Protein AF-A0A1T4YP88-F1 (afdb_monomer_lite)

pLDDT: mean 79.05, std 16.59, range [33.09, 97.06]

Structure (mmCIF, N/CA/C/O backbone):
data_AF-A0A1T4YP88-F1
#
_entry.id   AF-A0A1T4YP88-F1
#
loop_
_atom_site.group_PDB
_atom_site.id
_atom_site.type_symbol
_atom_site.label_atom_id
_atom_site.label_alt_id
_atom_site.label_comp_id
_atom_site.label_asym_id
_atom_site.label_entity_id
_atom_site.label_seq_id
_atom_site.pdbx_PDB_ins_code
_atom_site.Cartn_x
_atom_site.Cartn_y
_atom_site.Cartn_z
_atom_site.occupancy
_atom_site.B_iso_or_equiv
_atom_site.auth_seq_id
_atom_site.auth_comp_id
_atom_site.auth_asym_id
_atom_site.auth_atom_id
_atom_site.pdbx_PDB_model_num
ATOM 1 N N . MET A 1 1 ? -17.293 11.000 20.209 1.00 59.19 1 MET A N 1
ATOM 2 C CA . MET A 1 1 ? -16.362 11.212 19.078 1.00 59.19 1 MET A CA 1
ATOM 3 C C . MET A 1 1 ? -17.164 11.211 17.789 1.00 59.19 1 MET A C 1
ATOM 5 O O . MET A 1 1 ? -18.185 10.535 17.749 1.00 59.19 1 MET A O 1
ATOM 9 N N . THR A 1 2 ? -16.767 11.993 16.787 1.00 80.19 2 THR A N 1
ATOM 10 C CA . THR A 1 2 ? -17.499 12.125 15.514 1.00 80.19 2 THR A CA 1
ATOM 11 C C . THR A 1 2 ? -16.719 11.461 14.381 1.00 80.19 2 THR A C 1
ATOM 13 O O . THR A 1 2 ? -15.518 11.221 14.496 1.00 80.19 2 THR A O 1
ATOM 16 N N . LEU A 1 3 ? -17.378 11.169 13.258 1.00 78.62 3 LEU A N 1
ATOM 17 C CA . LEU A 1 3 ? -16.695 10.629 12.076 1.00 78.62 3 LEU A CA 1
ATOM 18 C C . LEU A 1 3 ? -15.593 11.583 11.576 1.00 78.62 3 LEU A C 1
ATOM 20 O O . LEU A 1 3 ? -14.507 11.145 11.210 1.00 78.62 3 LEU A O 1
ATOM 24 N N . ASN A 1 4 ? -15.834 12.894 11.663 1.00 77.50 4 ASN A N 1
ATOM 25 C CA . ASN A 1 4 ? -14.856 13.917 11.293 1.00 77.50 4 ASN A CA 1
ATOM 26 C C . ASN A 1 4 ? -13.609 13.885 12.188 1.00 77.50 4 ASN A C 1
ATOM 28 O O . ASN A 1 4 ? -12.503 14.078 11.687 1.00 77.50 4 ASN A O 1
ATOM 32 N N . SER A 1 5 ? -13.756 13.604 13.492 1.00 81.62 5 SER A N 1
ATOM 33 C CA . SER A 1 5 ? -12.594 13.468 14.380 1.00 81.62 5 SER A CA 1
ATOM 34 C C . SER A 1 5 ? -11.768 12.227 14.046 1.00 81.62 5 SER A C 1
ATOM 36 O O . SER A 1 5 ? -10.544 12.304 14.063 1.00 81.62 5 SER A O 1
ATOM 38 N N . LEU A 1 6 ? -12.421 11.118 13.670 1.00 84.81 6 LEU A N 1
ATOM 39 C CA . LEU A 1 6 ? -11.731 9.920 13.187 1.00 84.81 6 LEU A CA 1
ATOM 40 C C . LEU A 1 6 ? -10.955 10.213 11.895 1.00 84.81 6 LEU A C 1
ATOM 42 O O . LEU A 1 6 ? -9.773 9.902 11.815 1.00 84.81 6 LEU A O 1
ATOM 46 N N . ILE A 1 7 ? -11.588 10.844 10.902 1.00 85.38 7 ILE A N 1
ATOM 47 C CA . ILE A 1 7 ? -10.936 11.188 9.628 1.00 85.38 7 ILE A CA 1
ATOM 48 C C . ILE A 1 7 ? -9.716 12.087 9.868 1.00 85.38 7 ILE A C 1
ATOM 50 O O . ILE A 1 7 ? -8.649 11.836 9.310 1.00 85.38 7 ILE A O 1
ATOM 54 N N . ALA A 1 8 ? -9.846 13.100 10.729 1.00 83.69 8 ALA A N 1
ATOM 55 C CA . ALA A 1 8 ? -8.737 13.982 11.081 1.00 83.69 8 ALA A CA 1
ATOM 56 C C . ALA A 1 8 ? -7.601 13.236 11.801 1.00 83.69 8 ALA A C 1
ATOM 58 O O . ALA A 1 8 ? -6.430 13.483 11.512 1.00 83.69 8 ALA A O 1
ATOM 59 N N . ALA A 1 9 ? -7.935 12.310 12.704 1.00 85.81 9 ALA A N 1
ATOM 60 C CA . ALA A 1 9 ? -6.956 11.486 13.406 1.00 85.81 9 ALA A CA 1
ATOM 61 C C . ALA A 1 9 ? -6.210 10.549 12.442 1.00 85.81 9 ALA A C 1
ATOM 63 O O . ALA A 1 9 ? -4.987 10.450 12.509 1.00 85.81 9 ALA A O 1
ATOM 64 N N . VAL A 1 10 ? -6.915 9.919 11.495 1.00 89.75 10 VAL A N 1
ATOM 65 C CA . VAL A 1 10 ? -6.290 9.057 10.479 1.00 89.75 10 VAL A CA 1
ATOM 66 C C . VAL A 1 10 ? -5.394 9.883 9.556 1.00 89.75 10 VAL A C 1
ATOM 68 O O . VAL A 1 10 ? -4.258 9.497 9.301 1.00 89.75 10 VAL A O 1
ATOM 71 N N . ALA A 1 11 ? -5.846 11.061 9.124 1.00 87.75 11 ALA A N 1
ATOM 72 C CA . ALA A 1 11 ? -5.035 11.968 8.314 1.00 87.75 11 ALA A CA 1
ATOM 73 C C . ALA A 1 11 ? -3.784 12.477 9.059 1.00 87.75 11 ALA A C 1
ATOM 75 O O . ALA A 1 11 ? -2.769 12.788 8.435 1.00 87.75 11 ALA A O 1
ATOM 76 N N . ALA A 1 12 ? -3.819 12.564 10.394 1.00 88.06 12 ALA A N 1
ATOM 77 C CA . ALA A 1 12 ? -2.650 12.936 11.187 1.00 88.06 12 ALA A CA 1
ATOM 78 C C . ALA A 1 12 ? -1.547 11.865 11.141 1.00 88.06 12 ALA A C 1
ATOM 80 O O . ALA A 1 12 ? -0.371 12.222 11.188 1.00 88.06 12 ALA A O 1
ATOM 81 N N . LEU A 1 13 ? -1.900 10.586 10.969 1.00 89.69 13 LEU A N 1
ATOM 82 C CA . LEU A 1 13 ? -0.930 9.495 10.833 1.00 89.69 13 LEU A CA 1
ATOM 83 C C . LEU A 1 13 ? -0.056 9.632 9.579 1.00 89.69 13 LEU A C 1
ATOM 85 O O . LEU A 1 13 ? 1.110 9.255 9.605 1.00 89.69 13 LEU A O 1
ATOM 89 N N . GLN A 1 14 ? -0.574 10.246 8.510 1.00 88.00 14 GLN A N 1
ATOM 90 C CA . GLN A 1 14 ? 0.199 10.563 7.302 1.00 88.00 14 GLN A CA 1
ATOM 91 C C . GLN A 1 14 ? 1.367 11.525 7.587 1.00 88.00 14 GLN A C 1
ATOM 93 O O . GLN A 1 14 ? 2.307 11.625 6.804 1.00 88.00 14 GLN A O 1
ATOM 98 N N . ARG A 1 15 ? 1.306 12.289 8.686 1.00 87.31 15 ARG A N 1
ATOM 99 C CA . ARG A 1 15 ? 2.361 13.247 9.041 1.00 87.31 15 ARG A CA 1
ATOM 100 C C . ARG A 1 15 ? 3.575 12.585 9.682 1.00 87.31 15 ARG A C 1
ATOM 102 O O . ARG A 1 15 ? 4.581 13.272 9.829 1.00 87.31 15 ARG A O 1
ATOM 109 N N . LEU A 1 16 ? 3.474 11.313 10.072 1.00 89.25 16 LEU A N 1
ATOM 110 C CA . LEU A 1 16 ? 4.610 10.550 10.574 1.00 89.25 16 LEU A CA 1
ATOM 111 C C . LEU A 1 16 ? 5.663 10.413 9.470 1.00 89.25 16 LEU A C 1
ATOM 113 O O . LEU A 1 16 ? 5.338 10.225 8.294 1.00 89.25 16 LEU A O 1
ATOM 117 N N . ASP A 1 17 ? 6.929 10.525 9.858 1.00 88.62 17 ASP A N 1
ATOM 118 C CA . ASP A 1 17 ? 8.024 10.487 8.900 1.00 88.62 17 ASP A CA 1
ATOM 119 C C . ASP A 1 17 ? 8.078 9.141 8.177 1.00 88.62 17 ASP A C 1
ATOM 121 O O . ASP A 1 17 ? 7.973 8.067 8.769 1.00 88.62 17 ASP A O 1
ATOM 125 N N . GLY A 1 18 ? 8.208 9.220 6.854 1.00 86.44 18 GLY A N 1
ATOM 126 C CA . GLY A 1 18 ? 8.273 8.059 5.979 1.00 86.44 18 GLY A CA 1
ATOM 127 C C . GLY A 1 18 ? 6.934 7.373 5.687 1.00 86.44 18 GLY A C 1
ATOM 128 O O . GLY A 1 18 ? 6.957 6.360 4.989 1.00 86.44 18 GLY A O 1
ATOM 129 N N . VAL A 1 19 ? 5.787 7.892 6.143 1.00 93.38 19 VAL A N 1
ATOM 130 C CA . VAL A 1 19 ? 4.464 7.386 5.736 1.00 93.38 19 VAL A CA 1
ATOM 131 C C . VAL A 1 19 ? 4.084 7.951 4.365 1.00 93.38 19 VAL A C 1
ATOM 133 O O . VAL A 1 19 ? 3.792 9.136 4.212 1.00 93.38 19 VAL A O 1
ATOM 136 N N . ALA A 1 20 ? 4.074 7.090 3.348 1.00 89.94 20 ALA A N 1
ATOM 137 C CA . ALA A 1 20 ? 3.722 7.441 1.973 1.00 89.94 20 ALA A CA 1
ATOM 138 C C . ALA A 1 20 ? 2.210 7.382 1.712 1.00 89.94 20 ALA A C 1
ATOM 140 O O . ALA A 1 20 ? 1.696 8.108 0.861 1.00 89.94 20 ALA A O 1
ATOM 141 N N . GLY A 1 21 ? 1.470 6.555 2.451 1.00 92.00 21 GLY A N 1
ATOM 142 C CA . GLY A 1 21 ? 0.021 6.457 2.306 1.00 92.00 21 GLY A CA 1
ATOM 143 C C . GLY A 1 21 ? -0.659 5.813 3.502 1.00 92.00 21 GLY A C 1
ATOM 144 O O . GLY A 1 21 ? -0.074 4.958 4.166 1.00 92.00 21 GLY A O 1
ATOM 145 N N . VAL A 1 22 ? -1.905 6.215 3.742 1.00 95.31 22 VAL A N 1
ATOM 146 C CA . VAL A 1 22 ? -2.773 5.712 4.807 1.00 95.31 22 VAL A CA 1
ATOM 147 C C . VAL A 1 22 ? -4.174 5.461 4.256 1.00 95.31 22 VAL A C 1
ATOM 149 O O . VAL A 1 22 ? -4.730 6.263 3.503 1.00 95.31 22 VAL A O 1
ATOM 152 N N . MET A 1 23 ? -4.781 4.342 4.641 1.00 95.75 23 MET A N 1
ATOM 153 C CA . MET A 1 23 ? -6.167 4.030 4.296 1.00 95.75 23 MET A CA 1
ATOM 154 C C . MET A 1 23 ? -6.848 3.296 5.439 1.00 95.75 23 MET A C 1
ATOM 156 O O . MET A 1 23 ? -6.309 2.332 5.967 1.00 95.75 23 MET A O 1
ATOM 160 N N . LEU A 1 24 ? -8.048 3.743 5.794 1.00 95.06 24 LEU A N 1
ATOM 161 C CA . LEU A 1 24 ? -8.913 3.108 6.776 1.00 95.06 24 LEU A CA 1
ATOM 162 C C . LEU A 1 24 ? -10.186 2.643 6.078 1.00 95.06 24 LEU A C 1
ATOM 164 O O . LEU A 1 24 ? -10.890 3.452 5.466 1.00 95.06 24 LEU A O 1
ATOM 168 N N . PHE A 1 25 ? -10.511 1.366 6.217 1.00 93.69 25 PHE A N 1
ATOM 169 C CA . PHE A 1 25 ? -11.744 0.804 5.685 1.00 93.69 25 PHE A CA 1
ATOM 170 C C . PHE A 1 25 ? -12.341 -0.241 6.625 1.00 93.69 25 PHE A C 1
ATOM 172 O O . PHE A 1 25 ? -11.662 -0.792 7.491 1.00 93.69 25 PHE A O 1
ATOM 179 N N . LYS A 1 26 ? -13.629 -0.518 6.438 1.00 91.06 26 LYS A N 1
ATOM 180 C CA . LYS A 1 26 ? -14.342 -1.623 7.075 1.00 91.06 26 LYS A CA 1
ATOM 181 C C . LYS A 1 26 ? -15.126 -2.368 6.004 1.00 91.06 26 LYS A C 1
ATOM 183 O O . LYS A 1 26 ? -16.039 -1.808 5.402 1.00 91.06 26 LYS A O 1
ATOM 188 N N . GLY A 1 27 ? -14.745 -3.613 5.726 1.00 85.88 27 GLY A N 1
ATOM 189 C CA . GLY A 1 27 ? -15.260 -4.340 4.562 1.00 85.88 27 GLY A CA 1
ATOM 190 C C . GLY A 1 27 ? -15.000 -3.592 3.253 1.00 85.88 27 GLY A C 1
ATOM 191 O O . GL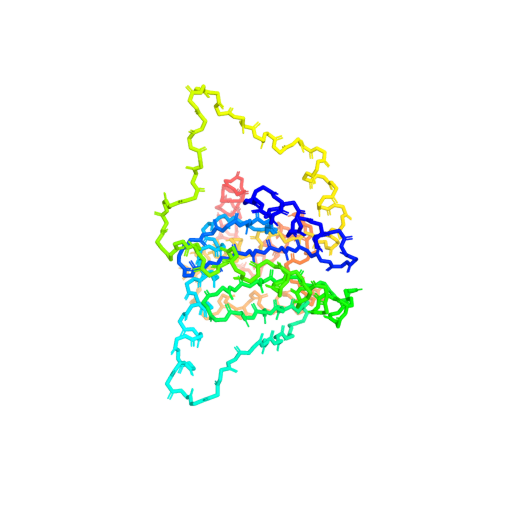Y A 1 27 ? -13.852 -3.334 2.912 1.00 85.88 27 GLY A O 1
ATOM 192 N N . ARG A 1 28 ? -16.065 -3.217 2.534 1.00 83.81 28 ARG A N 1
ATOM 193 C CA . ARG A 1 28 ? -15.982 -2.420 1.294 1.00 83.81 28 ARG A CA 1
ATOM 194 C C . ARG A 1 28 ? -16.197 -0.920 1.533 1.00 83.81 28 ARG A C 1
ATOM 196 O O . ARG A 1 28 ? -16.143 -0.138 0.586 1.00 83.81 28 ARG A O 1
ATOM 203 N N . ASN A 1 29 ? -16.452 -0.507 2.774 1.00 87.94 29 ASN A N 1
ATOM 204 C CA . ASN A 1 29 ? -16.646 0.890 3.134 1.00 87.94 29 ASN A CA 1
ATOM 205 C C . ASN A 1 29 ? -15.307 1.562 3.464 1.00 87.94 29 ASN A C 1
ATOM 207 O O . ASN A 1 29 ? -14.725 1.343 4.529 1.00 87.94 29 ASN A O 1
ATOM 211 N N . THR A 1 30 ? -14.828 2.404 2.553 1.00 89.88 30 THR A N 1
ATOM 212 C CA . THR A 1 30 ? -13.627 3.218 2.764 1.00 89.88 30 THR A CA 1
ATOM 213 C C . THR A 1 30 ? -13.978 4.461 3.577 1.00 89.88 30 THR A C 1
ATOM 215 O O . THR A 1 30 ? -14.721 5.323 3.117 1.00 89.88 30 THR A O 1
ATOM 218 N N . VAL A 1 31 ? -13.417 4.571 4.781 1.00 89.19 31 VAL A N 1
ATOM 219 C CA . VAL A 1 31 ? -13.652 5.690 5.711 1.00 89.19 31 VAL A CA 1
ATOM 220 C C . VAL A 1 31 ? -12.714 6.853 5.414 1.00 89.19 31 VAL A C 1
ATOM 222 O O . VAL A 1 31 ? -13.112 8.014 5.432 1.00 89.19 31 VAL A O 1
ATOM 225 N N . HIS A 1 32 ? -11.447 6.537 5.161 1.00 91.12 32 HIS A N 1
ATOM 226 C CA . HIS A 1 32 ? -10.431 7.511 4.803 1.00 91.12 32 HIS A CA 1
ATOM 227 C C . HIS A 1 32 ? -9.430 6.876 3.851 1.00 91.12 32 HIS A C 1
ATOM 229 O O . HIS A 1 32 ? -9.045 5.719 4.021 1.00 91.12 32 HIS A O 1
ATOM 235 N N . ARG A 1 33 ? -8.980 7.645 2.863 1.00 91.12 33 ARG A N 1
ATOM 236 C CA . ARG A 1 33 ? -7.988 7.201 1.893 1.00 91.12 33 ARG A CA 1
ATOM 237 C C . ARG A 1 33 ? -7.099 8.365 1.504 1.00 91.12 33 ARG A C 1
ATOM 239 O O . ARG A 1 33 ? -7.568 9.347 0.936 1.00 91.12 33 ARG A O 1
ATOM 246 N N . GLN A 1 34 ? -5.810 8.181 1.719 1.00 88.62 34 GLN A N 1
ATOM 247 C CA . GLN A 1 34 ? -4.758 9.031 1.204 1.00 88.62 34 GLN A CA 1
ATOM 248 C C . GLN A 1 34 ? -3.631 8.119 0.724 1.00 88.62 34 GLN A C 1
ATOM 250 O O . GLN A 1 34 ? -2.757 7.725 1.485 1.00 88.62 34 GLN A O 1
ATOM 255 N N . MET A 1 35 ? -3.699 7.725 -0.545 1.00 88.19 35 MET A N 1
ATOM 256 C CA . MET A 1 35 ? -2.764 6.782 -1.159 1.00 88.19 35 MET A CA 1
ATOM 257 C C . MET A 1 35 ? -2.011 7.456 -2.312 1.00 88.19 35 MET A C 1
ATOM 259 O O . MET A 1 35 ? -2.595 8.301 -2.991 1.00 88.19 35 MET A O 1
ATOM 263 N N . PRO A 1 36 ? -0.751 7.069 -2.588 1.00 85.19 36 PRO A N 1
ATOM 264 C CA . PRO A 1 36 ? 0.051 7.639 -3.674 1.00 85.19 36 PRO A CA 1
ATOM 265 C C . PRO A 1 36 ? -0.354 7.121 -5.068 1.00 85.19 36 PRO A C 1
ATOM 267 O O . PRO A 1 36 ? 0.324 7.388 -6.055 1.00 85.19 36 PRO A O 1
ATOM 270 N N . PHE A 1 37 ? -1.438 6.347 -5.167 1.00 83.81 37 PHE A N 1
ATOM 271 C CA . PHE A 1 37 ? -1.931 5.753 -6.406 1.00 83.81 37 PHE A CA 1
ATOM 272 C C . PHE A 1 37 ? -3.439 5.957 -6.591 1.00 83.81 37 PHE A C 1
ATOM 274 O O . PHE A 1 37 ? -4.168 6.343 -5.676 1.00 83.81 37 PHE A O 1
ATOM 281 N N . SER A 1 38 ? -3.901 5.667 -7.810 1.00 83.75 38 SER A N 1
ATOM 282 C CA . SER A 1 38 ? -5.295 5.797 -8.247 1.00 83.75 38 SER A CA 1
ATOM 283 C C . SER A 1 38 ? -6.290 5.048 -7.357 1.00 83.75 38 SER A C 1
ATOM 285 O O . SER A 1 38 ? -5.966 4.006 -6.790 1.00 83.75 38 SER A O 1
ATOM 287 N N . GLU A 1 39 ? -7.541 5.499 -7.363 1.00 81.06 39 GLU A N 1
ATOM 288 C CA . GLU A 1 39 ? -8.642 4.858 -6.637 1.00 81.06 39 GLU A CA 1
ATOM 289 C C . GLU A 1 39 ? -8.882 3.398 -7.006 1.00 81.06 39 GLU A C 1
ATOM 291 O O . GLU A 1 39 ? -9.025 2.583 -6.101 1.00 81.06 39 GLU A O 1
ATOM 296 N N . GLY A 1 40 ? -8.825 3.045 -8.295 1.00 82.62 40 GLY A N 1
ATOM 297 C CA . GLY A 1 40 ? -8.969 1.650 -8.727 1.00 82.62 40 GLY A CA 1
ATOM 298 C C . GLY A 1 40 ? -7.966 0.726 -8.033 1.00 82.62 40 GLY A C 1
ATOM 299 O O . GLY A 1 40 ? -8.359 -0.241 -7.396 1.00 82.62 40 GLY A O 1
ATOM 300 N N . ARG A 1 41 ? -6.681 1.108 -8.017 1.00 83.00 41 ARG A N 1
ATOM 301 C CA . ARG A 1 41 ? -5.636 0.349 -7.302 1.00 83.00 41 ARG A CA 1
ATOM 302 C C . ARG A 1 41 ? -5.859 0.274 -5.790 1.00 83.00 41 ARG A C 1
ATOM 304 O O . ARG A 1 41 ? -5.465 -0.707 -5.170 1.00 83.00 41 ARG A O 1
ATOM 311 N N . ALA A 1 42 ? -6.454 1.303 -5.186 1.00 86.56 42 ALA A N 1
ATOM 312 C CA . ALA A 1 42 ? -6.787 1.277 -3.763 1.00 86.56 42 ALA A CA 1
ATOM 313 C C . ALA A 1 42 ? -7.926 0.296 -3.465 1.00 86.56 42 ALA A C 1
ATOM 315 O O . ALA A 1 42 ? -7.854 -0.422 -2.473 1.00 86.56 42 ALA A O 1
ATOM 316 N N . LEU A 1 43 ? -8.933 0.223 -4.337 1.00 88.25 43 LEU A N 1
ATOM 317 C CA . LEU A 1 43 ? -10.006 -0.765 -4.238 1.00 88.25 43 LEU A CA 1
ATOM 318 C C . LEU A 1 43 ? -9.481 -2.187 -4.456 1.00 88.25 43 LEU A C 1
ATOM 320 O O . LEU A 1 43 ? -9.806 -3.067 -3.664 1.00 88.25 43 LEU A O 1
ATOM 324 N N . ASP A 1 44 ? -8.603 -2.392 -5.442 1.00 88.69 44 ASP A N 1
ATOM 325 C CA . ASP A 1 44 ? -7.949 -3.687 -5.672 1.00 88.69 44 ASP A CA 1
ATOM 326 C C . ASP A 1 44 ? -7.161 -4.143 -4.432 1.00 88.69 44 ASP A C 1
ATOM 328 O O . ASP A 1 44 ? -7.202 -5.317 -4.053 1.00 88.69 44 ASP A O 1
ATOM 332 N N . LEU A 1 45 ? -6.468 -3.212 -3.761 1.00 90.25 45 LEU A N 1
ATOM 333 C CA . LEU A 1 45 ? -5.768 -3.480 -2.505 1.00 90.25 45 LEU A CA 1
ATOM 334 C C . LEU A 1 45 ? -6.746 -3.861 -1.385 1.00 90.25 45 LEU A C 1
ATOM 336 O O . LEU A 1 45 ? -6.494 -4.833 -0.676 1.00 90.25 45 LEU A O 1
ATOM 340 N N . THR A 1 46 ? -7.852 -3.130 -1.232 1.00 91.44 46 THR A N 1
ATOM 341 C CA . THR A 1 46 ? -8.906 -3.442 -0.255 1.00 91.44 46 THR A CA 1
ATOM 342 C C . THR A 1 46 ? -9.484 -4.837 -0.484 1.00 91.44 46 THR A C 1
ATOM 344 O O . THR A 1 46 ? -9.565 -5.620 0.460 1.00 91.44 46 THR A O 1
ATOM 347 N N . ASP A 1 47 ? -9.820 -5.179 -1.730 1.00 90.06 47 ASP A N 1
ATOM 348 C CA . ASP A 1 47 ? -10.360 -6.492 -2.088 1.00 90.06 47 ASP A CA 1
ATOM 349 C C . ASP A 1 47 ? -9.326 -7.607 -1.834 1.00 90.06 47 ASP A C 1
ATOM 351 O O . ASP A 1 47 ? -9.658 -8.640 -1.249 1.00 90.06 47 ASP A O 1
ATOM 355 N N . THR A 1 48 ? -8.054 -7.381 -2.180 1.00 91.50 48 THR A N 1
ATOM 356 C CA . THR A 1 48 ? -6.961 -8.343 -1.939 1.00 91.50 48 THR A CA 1
ATOM 357 C C . THR A 1 48 ? -6.718 -8.570 -0.444 1.00 91.50 48 THR A C 1
ATOM 359 O O . THR A 1 48 ? -6.614 -9.713 0.009 1.00 91.50 48 THR A O 1
ATOM 362 N N . LEU A 1 49 ? -6.650 -7.496 0.350 1.00 91.62 49 LEU A N 1
ATOM 363 C CA . LEU A 1 49 ? -6.495 -7.587 1.803 1.00 91.62 49 LEU A CA 1
ATOM 364 C C . LEU A 1 49 ? -7.718 -8.240 2.453 1.00 91.62 49 LEU A C 1
ATOM 366 O O . LEU A 1 49 ? -7.555 -9.049 3.364 1.00 91.62 49 LEU A O 1
ATOM 370 N N . GLY A 1 50 ? -8.924 -7.934 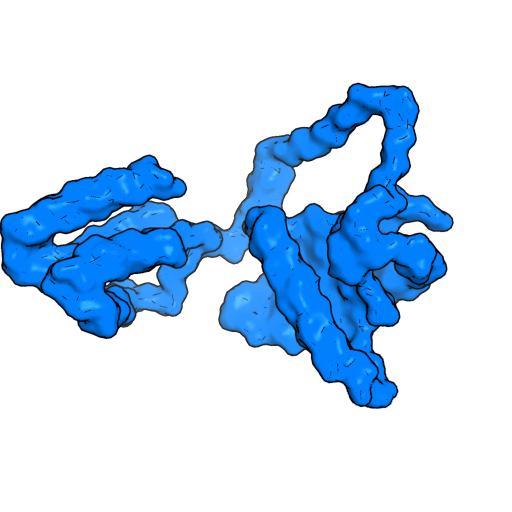1.970 1.00 88.19 50 GLY A N 1
ATOM 371 C CA . GLY A 1 50 ? -10.166 -8.558 2.420 1.00 88.19 50 GLY A CA 1
ATOM 372 C C . GLY A 1 50 ? -10.141 -10.072 2.233 1.00 88.19 50 GLY A C 1
ATOM 373 O O . GLY A 1 50 ? -10.310 -10.807 3.202 1.00 88.19 50 GLY A O 1
ATOM 374 N N . GLN A 1 51 ? -9.814 -10.543 1.025 1.00 87.81 51 GLN A N 1
ATOM 375 C CA . GLN A 1 51 ? -9.679 -11.976 0.734 1.00 87.81 51 GLN A CA 1
ATOM 376 C C . GLN A 1 51 ? -8.633 -12.656 1.622 1.00 87.81 51 GLN A C 1
ATOM 378 O O . GLN A 1 51 ? -8.869 -13.749 2.140 1.00 87.81 51 GLN A O 1
ATOM 383 N N . MET A 1 52 ? -7.483 -12.006 1.823 1.00 87.25 52 MET A N 1
ATOM 384 C CA . MET A 1 52 ? -6.440 -12.521 2.703 1.00 87.25 52 MET A CA 1
ATOM 385 C C . MET A 1 52 ? -6.960 -12.667 4.138 1.00 87.25 52 MET A C 1
ATOM 387 O O . MET A 1 52 ? -6.838 -13.742 4.720 1.00 87.25 52 MET A O 1
ATOM 391 N N . LEU A 1 53 ? -7.570 -11.623 4.705 1.00 86.00 53 LEU A N 1
ATOM 392 C CA . LEU A 1 53 ? -8.098 -11.644 6.072 1.00 86.00 53 LEU A CA 1
ATOM 393 C C . LEU A 1 53 ? -9.234 -12.662 6.242 1.00 86.00 53 LEU A C 1
ATOM 395 O O . LEU A 1 53 ? -9.269 -13.365 7.255 1.00 86.00 53 LEU A O 1
ATOM 399 N N . ASP A 1 54 ? -10.110 -12.800 5.247 1.00 82.38 54 ASP A N 1
ATOM 400 C CA . ASP A 1 54 ? -11.177 -13.803 5.230 1.00 82.38 54 ASP A CA 1
ATOM 401 C C . ASP A 1 54 ? -10.629 -15.232 5.251 1.00 82.38 54 ASP A C 1
ATOM 403 O O . ASP A 1 54 ? -11.150 -16.083 5.978 1.00 82.38 54 ASP A O 1
ATOM 407 N N . GLY A 1 55 ? -9.521 -15.488 4.548 1.00 77.94 55 GLY A N 1
ATOM 408 C CA . GLY A 1 55 ? -8.814 -16.768 4.612 1.00 77.94 55 GLY A CA 1
ATOM 409 C C . GLY A 1 55 ? -8.385 -17.143 6.037 1.00 77.94 55 GLY A C 1
ATOM 410 O O . GLY A 1 55 ? -8.451 -18.309 6.426 1.00 77.94 55 GLY A O 1
ATOM 411 N N . TYR A 1 56 ? -8.028 -16.153 6.859 1.00 74.50 56 TYR A N 1
ATOM 412 C CA . TYR A 1 56 ? -7.631 -16.367 8.253 1.00 74.50 56 TYR A CA 1
ATOM 413 C C . TYR A 1 56 ? -8.795 -16.391 9.247 1.00 74.50 56 TYR A C 1
ATOM 415 O O . TYR A 1 56 ? -8.610 -16.880 10.362 1.00 74.50 56 TYR A O 1
ATOM 423 N N . ARG A 1 57 ? -10.007 -15.957 8.868 1.00 65.06 57 ARG A N 1
ATOM 424 C CA . ARG A 1 57 ? -11.202 -16.068 9.732 1.00 65.06 57 ARG A CA 1
ATOM 425 C C . ARG A 1 57 ? -11.561 -17.520 10.066 1.00 65.06 57 ARG A C 1
ATOM 427 O O . ARG A 1 57 ? -12.201 -17.768 11.084 1.00 65.06 57 ARG A O 1
ATOM 434 N N . GLN A 1 58 ? -11.106 -18.483 9.262 1.00 60.38 58 GLN A N 1
ATOM 435 C CA . GLN A 1 58 ? -11.276 -19.918 9.527 1.00 60.38 58 GLN A CA 1
ATOM 436 C C . GLN A 1 58 ? -10.403 -20.430 10.689 1.00 60.38 58 GLN A C 1
ATOM 438 O O . GLN A 1 58 ? -10.632 -21.520 11.214 1.00 60.38 58 GLN A O 1
ATOM 443 N N . VAL A 1 59 ? -9.406 -19.653 11.122 1.00 61.50 59 VAL A N 1
ATOM 444 C CA . VAL A 1 59 ? -8.474 -20.018 12.192 1.00 61.50 59 VAL A CA 1
ATOM 445 C C . VAL A 1 59 ? -8.914 -19.352 13.498 1.00 61.50 59 VAL A C 1
ATOM 447 O O . VAL A 1 59 ? -9.241 -18.172 13.534 1.00 61.50 59 VAL A O 1
ATOM 450 N N . ARG A 1 60 ? -8.853 -20.072 14.631 1.00 62.66 60 ARG A N 1
ATOM 451 C CA . ARG A 1 60 ? -9.194 -19.523 15.969 1.00 62.66 60 ARG A CA 1
ATOM 452 C C . ARG A 1 60 ? -8.353 -18.304 16.397 1.00 62.66 60 ARG A C 1
ATOM 454 O O . ARG A 1 60 ? -8.642 -17.699 17.426 1.00 62.66 60 ARG A O 1
ATOM 461 N N . ARG A 1 61 ? -7.289 -17.968 15.664 1.00 71.00 61 ARG A N 1
ATOM 462 C CA . ARG A 1 61 ? -6.377 -16.860 15.967 1.00 71.00 61 ARG A CA 1
ATOM 463 C C . ARG A 1 61 ? -6.725 -15.668 15.084 1.00 71.00 61 ARG A C 1
ATOM 465 O O . ARG A 1 61 ? -6.523 -15.721 13.877 1.00 71.00 61 ARG A O 1
ATOM 472 N N . LYS A 1 62 ? -7.209 -14.589 15.700 1.00 75.25 62 LYS A N 1
ATOM 473 C CA . LYS A 1 62 ? -7.449 -13.320 15.0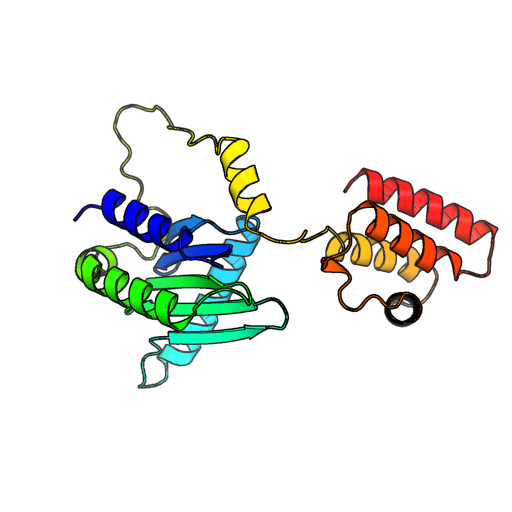07 1.00 75.25 62 LYS A CA 1
ATOM 474 C C . LYS A 1 62 ? -6.115 -12.666 14.636 1.00 75.25 62 LYS A C 1
ATOM 476 O O . LYS A 1 62 ? -5.259 -12.489 15.504 1.00 75.25 62 LYS A O 1
ATOM 481 N N . ILE A 1 63 ? -5.967 -12.271 13.375 1.00 85.38 63 ILE A N 1
ATOM 482 C CA . ILE A 1 63 ? -4.881 -11.387 12.944 1.00 85.38 63 ILE A CA 1
ATOM 483 C C . ILE A 1 63 ? -5.138 -9.995 13.520 1.00 85.38 63 ILE A C 1
ATOM 485 O O . ILE A 1 63 ? -6.252 -9.487 13.433 1.00 85.38 63 ILE A O 1
ATOM 489 N N . ARG A 1 64 ? -4.105 -9.391 14.111 1.00 88.31 64 ARG A N 1
ATOM 490 C CA . ARG A 1 64 ? -4.129 -7.994 14.584 1.00 88.31 64 ARG A CA 1
ATOM 491 C C . ARG A 1 64 ? -3.189 -7.088 13.808 1.00 88.31 64 ARG A C 1
ATOM 493 O O . ARG A 1 64 ? -3.432 -5.892 13.718 1.00 88.31 64 ARG A O 1
ATOM 500 N N . GLN A 1 65 ? -2.123 -7.663 13.270 1.00 93.31 65 GLN A N 1
ATOM 501 C CA . GLN A 1 65 ? -1.098 -6.940 12.546 1.00 93.31 65 GLN A CA 1
ATOM 502 C C . GLN A 1 65 ? -0.508 -7.847 11.475 1.00 93.31 65 GLN A C 1
ATOM 504 O O . GLN A 1 65 ? -0.290 -9.037 11.714 1.00 93.31 65 GLN A O 1
ATOM 509 N N . ILE A 1 66 ? -0.251 -7.270 10.310 1.00 94.00 66 ILE A N 1
ATOM 510 C CA . ILE A 1 66 ? 0.502 -7.879 9.221 1.00 94.00 66 ILE A CA 1
ATOM 511 C C . ILE A 1 66 ? 1.588 -6.888 8.825 1.00 94.00 66 ILE A C 1
ATOM 513 O O . ILE A 1 66 ? 1.325 -5.697 8.667 1.00 94.00 66 ILE A O 1
ATOM 517 N N . TYR A 1 67 ? 2.799 -7.400 8.673 1.00 95.38 67 TYR A N 1
ATOM 518 C CA . TYR A 1 67 ? 3.965 -6.643 8.255 1.00 95.38 67 TYR A CA 1
ATOM 519 C C . TYR A 1 67 ? 4.547 -7.341 7.032 1.00 95.38 67 TYR A C 1
ATOM 521 O O . TYR A 1 67 ? 4.989 -8.487 7.131 1.00 95.38 67 TYR A O 1
ATOM 529 N N . LEU A 1 68 ? 4.482 -6.681 5.879 1.00 94.19 68 LEU A N 1
ATOM 530 C CA . LEU A 1 68 ? 5.034 -7.189 4.627 1.00 94.19 68 LEU A CA 1
ATOM 531 C C . LEU A 1 68 ? 6.109 -6.226 4.149 1.00 94.19 68 LEU A C 1
ATOM 533 O O . LEU A 1 68 ? 5.818 -5.084 3.797 1.00 94.19 68 LEU A O 1
ATOM 537 N N . GLU A 1 69 ? 7.346 -6.697 4.159 1.00 93.31 69 GLU A N 1
ATOM 538 C CA . GLU A 1 69 ? 8.504 -5.948 3.694 1.00 93.31 69 GLU A CA 1
ATOM 539 C C . GLU A 1 69 ? 8.769 -6.245 2.220 1.00 93.31 69 GLU A C 1
ATOM 541 O O . GLU A 1 69 ? 8.751 -7.397 1.783 1.00 93.31 69 GLU A O 1
ATOM 546 N N . PHE A 1 70 ? 9.001 -5.184 1.460 1.00 88.19 70 PHE A N 1
ATOM 547 C CA . PHE A 1 70 ? 9.344 -5.202 0.049 1.00 88.19 70 PHE A CA 1
ATOM 548 C C . PHE A 1 70 ? 10.596 -4.351 -0.163 1.00 88.19 70 PHE A C 1
ATOM 550 O O . PHE A 1 70 ? 10.891 -3.450 0.622 1.00 88.19 70 PHE A O 1
ATOM 557 N N . ASP A 1 71 ? 11.278 -4.543 -1.290 1.00 82.94 71 ASP A N 1
ATOM 558 C CA . ASP A 1 71 ? 12.500 -3.794 -1.624 1.00 82.94 71 ASP A CA 1
ATOM 559 C C . ASP A 1 71 ? 12.305 -2.261 -1.625 1.00 82.94 71 ASP A C 1
ATOM 561 O O . ASP A 1 71 ? 13.248 -1.492 -1.435 1.00 82.94 71 ASP A O 1
ATOM 565 N N . ALA A 1 72 ? 11.072 -1.796 -1.853 1.00 76.62 72 ALA A N 1
ATOM 566 C CA . ALA A 1 72 ? 10.719 -0.379 -1.922 1.00 76.62 72 ALA A CA 1
ATOM 567 C C . ALA A 1 72 ? 10.078 0.183 -0.639 1.00 76.62 72 ALA A C 1
ATOM 569 O O . ALA A 1 72 ? 9.790 1.381 -0.588 1.00 76.62 72 ALA A O 1
ATOM 570 N N . GLY A 1 73 ? 9.843 -0.639 0.385 1.00 89.44 73 GLY A N 1
ATOM 571 C CA . GLY A 1 73 ? 9.178 -0.213 1.613 1.00 89.44 73 GLY A CA 1
ATOM 572 C C . GLY A 1 73 ? 8.338 -1.309 2.255 1.00 89.44 73 GLY A C 1
ATOM 573 O O . GLY A 1 73 ? 8.417 -2.479 1.899 1.00 89.44 73 GLY A O 1
ATOM 574 N N . VAL A 1 74 ? 7.503 -0.920 3.208 1.00 94.75 74 VAL A N 1
ATOM 575 C CA . VAL A 1 74 ? 6.731 -1.840 4.042 1.00 94.75 74 VAL A CA 1
ATOM 576 C C . VAL A 1 74 ? 5.242 -1.552 3.895 1.00 94.75 74 VAL A C 1
ATOM 578 O O . VAL A 1 74 ? 4.797 -0.407 3.979 1.00 94.75 74 VAL A O 1
ATOM 581 N N . LEU A 1 75 ? 4.455 -2.610 3.720 1.00 95.88 75 LEU A N 1
ATOM 582 C CA . LEU A 1 75 ? 3.009 -2.589 3.889 1.00 95.88 75 LEU A CA 1
ATOM 583 C C . LEU A 1 75 ? 2.692 -3.051 5.314 1.00 95.88 75 LEU A C 1
ATOM 585 O O . LEU A 1 75 ? 2.815 -4.234 5.642 1.00 95.88 75 LEU A O 1
ATOM 589 N N . LEU A 1 76 ? 2.284 -2.104 6.154 1.00 96.88 76 LEU A N 1
ATOM 590 C CA . LEU A 1 76 ? 1.846 -2.373 7.519 1.00 96.88 76 LEU A CA 1
ATOM 591 C C . LEU A 1 76 ? 0.318 -2.328 7.561 1.00 96.88 76 LEU A C 1
ATOM 593 O O . LEU A 1 76 ? -0.298 -1.333 7.182 1.00 96.88 76 LEU A O 1
ATOM 597 N N . VAL A 1 77 ? -0.300 -3.407 8.031 1.00 96.88 77 VAL A N 1
ATOM 598 C CA . VAL A 1 77 ? -1.755 -3.525 8.152 1.00 96.88 77 VAL A CA 1
ATOM 599 C C . VAL A 1 77 ? -2.108 -3.805 9.600 1.00 96.88 77 VAL A C 1
ATOM 601 O O . VAL A 1 77 ? -1.649 -4.789 10.173 1.00 96.88 77 VAL A O 1
ATOM 604 N N . MET A 1 78 ? -2.957 -2.962 10.171 1.00 96.06 78 MET A N 1
ATOM 605 C CA . MET A 1 78 ? -3.491 -3.086 11.520 1.00 96.06 78 MET A CA 1
ATOM 606 C C . MET A 1 78 ? -4.966 -3.458 11.433 1.00 96.06 78 MET A C 1
ATOM 608 O O . MET A 1 78 ? -5.731 -2.831 10.699 1.00 96.06 78 MET A O 1
ATOM 612 N N . VAL A 1 79 ? -5.368 -4.484 12.175 1.00 93.06 79 VAL A N 1
ATOM 613 C CA . VAL A 1 79 ? -6.718 -5.049 12.115 1.00 93.06 79 VAL A CA 1
ATOM 614 C C . VAL A 1 79 ? -7.365 -4.967 13.489 1.00 93.06 79 VAL A C 1
ATOM 616 O O . VAL A 1 79 ? -6.859 -5.526 14.466 1.00 93.06 79 VAL A O 1
ATOM 619 N N . LEU A 1 80 ? -8.518 -4.304 13.543 1.00 91.19 80 LEU A N 1
ATOM 620 C CA . LEU A 1 80 ? -9.403 -4.285 14.700 1.00 91.19 80 LEU A CA 1
ATOM 621 C C . LEU A 1 80 ? -10.782 -4.798 14.276 1.00 91.19 80 LEU A C 1
ATOM 623 O O . LEU A 1 80 ? -11.571 -4.085 13.655 1.00 91.19 80 LEU A O 1
ATOM 627 N N . ASP A 1 81 ? -11.044 -6.061 14.611 1.00 86.62 81 ASP A N 1
ATOM 628 C CA . ASP A 1 81 ? -12.213 -6.828 14.174 1.00 86.62 81 ASP A CA 1
ATOM 629 C C . ASP A 1 81 ? -12.387 -6.832 12.645 1.00 86.62 81 ASP A C 1
ATOM 631 O O . ASP A 1 81 ? -11.699 -7.588 11.965 1.00 86.62 81 ASP A O 1
ATOM 635 N N . GLU A 1 82 ? -13.294 -6.020 12.100 1.00 87.00 82 GLU A N 1
ATOM 636 C CA . GLU A 1 82 ? -13.531 -5.896 10.648 1.00 87.00 82 GLU A CA 1
ATOM 637 C C . GLU A 1 82 ? -12.964 -4.609 10.047 1.00 87.00 82 GLU A C 1
ATOM 639 O O . GLU A 1 82 ? -13.085 -4.364 8.846 1.00 87.00 82 GLU A O 1
ATOM 644 N N . THR A 1 83 ? -12.382 -3.767 10.897 1.00 92.69 83 THR A N 1
ATOM 645 C CA . THR A 1 83 ? -11.754 -2.519 10.492 1.00 92.69 83 THR A CA 1
ATOM 646 C C . THR A 1 83 ? -10.289 -2.776 10.201 1.00 92.69 83 THR A C 1
ATOM 648 O O . THR A 1 83 ? -9.581 -3.395 10.998 1.00 92.69 83 THR A O 1
ATOM 651 N N . VAL A 1 84 ? -9.833 -2.261 9.070 1.00 95.00 84 VAL A N 1
ATOM 652 C CA . VAL A 1 84 ? -8.471 -2.420 8.588 1.00 95.00 84 VAL A CA 1
ATOM 653 C C . VAL A 1 84 ? -7.881 -1.039 8.346 1.00 95.00 84 VAL A C 1
ATOM 655 O O . VAL A 1 84 ? -8.433 -0.231 7.597 1.00 95.00 84 VAL A O 1
ATOM 658 N N . LEU A 1 85 ? -6.754 -0.774 8.997 1.00 96.75 85 LEU A N 1
ATOM 659 C CA . LEU A 1 85 ? -5.940 0.415 8.799 1.00 96.75 85 LEU A CA 1
ATOM 660 C C . LEU A 1 85 ? -4.640 0.002 8.113 1.00 96.75 85 LEU A C 1
ATOM 662 O O . LEU A 1 85 ? -3.898 -0.838 8.614 1.00 96.75 85 LEU A O 1
ATOM 666 N N . VAL A 1 86 ? -4.381 0.590 6.956 1.00 97.00 86 VAL A N 1
ATOM 667 C CA . VAL A 1 86 ? -3.264 0.260 6.077 1.00 97.00 86 VAL A CA 1
ATOM 668 C C . VAL A 1 86 ? -2.308 1.435 6.007 1.00 97.00 86 VAL A C 1
ATOM 670 O O . VAL A 1 86 ? -2.743 2.570 5.820 1.00 97.00 86 VAL A O 1
ATOM 673 N N . PHE A 1 87 ? -1.017 1.133 6.078 1.00 97.06 87 PHE A N 1
ATOM 674 C CA . PHE A 1 87 ? 0.079 2.059 5.859 1.00 97.06 87 PHE A CA 1
ATOM 675 C C . PHE A 1 87 ? 0.973 1.577 4.727 1.00 97.06 87 PHE A C 1
ATOM 677 O O . PHE A 1 87 ? 1.334 0.401 4.657 1.00 97.06 87 PHE A O 1
ATOM 684 N N . LEU A 1 88 ? 1.399 2.523 3.899 1.00 95.06 88 LEU A N 1
ATOM 685 C CA . LEU A 1 88 ? 2.553 2.372 3.026 1.00 95.06 88 LEU A CA 1
ATOM 686 C C . LEU A 1 88 ? 3.704 3.146 3.647 1.00 95.06 88 LEU A C 1
ATOM 688 O O . LEU A 1 88 ? 3.663 4.373 3.730 1.00 95.06 88 LEU A O 1
ATOM 692 N N . LEU A 1 89 ? 4.707 2.418 4.104 1.00 94.12 89 LEU A N 1
ATOM 693 C CA . LEU A 1 89 ? 5.868 2.948 4.792 1.00 94.12 89 LEU A CA 1
ATOM 694 C C . LEU A 1 89 ? 7.074 2.894 3.854 1.00 94.12 89 LEU A C 1
ATOM 696 O O . LEU A 1 89 ? 7.329 1.886 3.201 1.00 94.12 89 LEU A O 1
ATOM 700 N N . THR A 1 90 ? 7.826 3.982 3.781 1.00 91.81 90 THR A N 1
ATOM 701 C CA . THR A 1 90 ? 9.127 4.019 3.100 1.00 91.81 90 THR A CA 1
ATOM 702 C C . THR A 1 90 ? 10.205 3.387 3.984 1.00 91.81 90 THR A C 1
ATOM 704 O O . THR A 1 90 ? 10.014 3.236 5.187 1.00 91.81 90 THR A O 1
ATOM 707 N N . GLY A 1 91 ? 11.391 3.111 3.433 1.00 83.75 91 GLY A N 1
ATOM 708 C CA . GLY A 1 91 ? 12.533 2.617 4.220 1.00 83.75 91 GLY A CA 1
ATOM 709 C C . GLY A 1 91 ? 13.060 3.583 5.297 1.00 83.75 91 GLY A C 1
ATOM 710 O O . GLY A 1 91 ? 13.946 3.211 6.058 1.00 83.75 91 GLY A O 1
ATOM 711 N N . ARG A 1 92 ? 12.550 4.823 5.362 1.00 84.69 92 ARG A N 1
ATOM 712 C CA . ARG A 1 92 ? 12.870 5.799 6.420 1.00 84.69 92 ARG A CA 1
ATOM 713 C C . ARG A 1 92 ? 11.847 5.807 7.560 1.00 84.69 92 ARG A C 1
ATOM 715 O O . ARG A 1 92 ? 12.082 6.482 8.556 1.00 84.69 92 ARG A O 1
ATOM 722 N N . ALA A 1 93 ? 10.708 5.135 7.395 1.00 90.56 93 ALA A N 1
ATOM 723 C CA . ALA A 1 93 ? 9.662 5.131 8.406 1.00 90.56 93 ALA A CA 1
ATOM 724 C C . ALA A 1 93 ? 10.035 4.255 9.599 1.00 90.56 93 ALA A C 1
ATOM 726 O O . ALA A 1 93 ? 10.529 3.139 9.444 1.00 90.56 93 ALA A O 1
ATOM 727 N N . ASP A 1 94 ? 9.692 4.742 10.786 1.00 92.44 94 ASP A N 1
ATOM 728 C CA . ASP A 1 94 ? 9.646 3.923 11.988 1.00 92.44 94 ASP A CA 1
ATOM 729 C C . ASP A 1 94 ? 8.312 3.160 12.014 1.00 92.44 94 ASP A C 1
ATOM 731 O O . ASP A 1 94 ? 7.245 3.713 12.313 1.00 92.44 94 ASP A O 1
ATOM 735 N N . ALA A 1 95 ? 8.368 1.883 11.637 1.00 93.50 95 ALA A N 1
ATOM 736 C CA . ALA A 1 95 ? 7.189 1.032 11.573 1.00 93.50 95 ALA A CA 1
ATOM 737 C C . ALA A 1 95 ? 6.591 0.734 12.954 1.00 93.50 95 ALA A C 1
ATOM 739 O O . ALA A 1 95 ? 5.371 0.594 13.059 1.00 93.50 95 ALA A O 1
ATOM 740 N N . ASP A 1 96 ? 7.410 0.688 14.007 1.00 93.69 96 ASP A N 1
ATOM 741 C CA . ASP A 1 96 ? 6.940 0.443 15.370 1.00 93.69 96 ASP A CA 1
ATOM 742 C C . ASP A 1 96 ? 6.193 1.666 15.903 1.00 93.69 96 ASP A C 1
ATOM 744 O O . ASP A 1 96 ? 5.114 1.537 16.493 1.00 93.69 96 ASP A O 1
ATOM 748 N N . LEU A 1 97 ? 6.703 2.869 15.624 1.00 93.56 97 LEU A N 1
ATOM 749 C CA . LEU A 1 97 ? 6.005 4.115 15.930 1.00 93.56 97 LEU A CA 1
ATOM 750 C C . LEU A 1 97 ? 4.667 4.201 15.185 1.00 93.56 97 LEU A C 1
ATOM 752 O O . LEU A 1 97 ? 3.644 4.525 15.797 1.00 93.56 97 LEU A O 1
ATOM 756 N N . ALA A 1 98 ? 4.650 3.877 13.887 1.00 94.06 98 ALA A N 1
ATOM 757 C CA . ALA A 1 98 ? 3.427 3.864 13.087 1.00 94.06 98 ALA A CA 1
ATOM 758 C C . ALA A 1 98 ? 2.408 2.840 13.618 1.00 94.06 98 ALA A C 1
ATOM 760 O O . ALA A 1 98 ? 1.238 3.181 13.800 1.00 94.06 98 ALA A O 1
ATOM 761 N N . ALA A 1 99 ? 2.845 1.617 13.938 1.00 95.12 99 ALA A N 1
ATOM 762 C CA . ALA A 1 99 ? 1.997 0.570 14.508 1.00 95.12 99 ALA A CA 1
ATOM 763 C C . ALA A 1 99 ? 1.450 0.952 15.893 1.00 95.12 99 ALA A C 1
ATOM 765 O O . ALA A 1 99 ? 0.275 0.714 16.189 1.00 95.12 99 ALA A O 1
ATOM 766 N N . SER A 1 100 ? 2.271 1.586 16.732 1.00 94.00 100 SER A N 1
ATOM 767 C CA . SER A 1 100 ? 1.866 2.083 18.049 1.00 94.00 100 SER A CA 1
ATOM 768 C C . SER A 1 100 ? 0.804 3.179 17.930 1.00 94.00 100 SER A C 1
ATOM 770 O O . SER A 1 100 ? -0.282 3.056 18.502 1.00 94.00 100 SER A O 1
ATOM 772 N N . ALA A 1 101 ? 1.051 4.200 17.101 1.00 93.50 101 ALA A N 1
ATOM 773 C CA . ALA A 1 101 ? 0.100 5.284 16.856 1.00 93.50 101 ALA A CA 1
ATOM 774 C C . ALA A 1 101 ? -1.220 4.770 16.254 1.00 93.50 101 ALA A C 1
ATOM 776 O O . ALA A 1 101 ? -2.304 5.184 16.668 1.00 93.50 101 ALA A O 1
ATOM 777 N N . ALA A 1 102 ? -1.134 3.818 15.323 1.00 94.12 102 ALA A N 1
ATOM 778 C CA . ALA A 1 102 ? -2.285 3.135 14.748 1.00 94.12 102 ALA A CA 1
ATOM 779 C C . ALA A 1 102 ? -3.101 2.381 15.802 1.00 94.12 102 ALA A C 1
ATOM 781 O O . ALA A 1 102 ? -4.326 2.474 15.824 1.00 94.12 102 ALA A O 1
ATOM 782 N N . THR A 1 103 ? -2.426 1.651 16.692 1.00 93.50 103 THR A N 1
ATOM 783 C CA . THR A 1 103 ? -3.069 0.886 17.765 1.00 93.50 103 THR A CA 1
ATOM 784 C C . THR A 1 103 ? -3.818 1.805 18.722 1.00 93.50 103 THR A C 1
ATOM 786 O O . THR A 1 103 ? -4.964 1.519 19.067 1.00 93.50 103 THR A O 1
ATOM 789 N N . VAL A 1 104 ? -3.204 2.922 19.123 1.00 92.75 104 VAL A N 1
ATOM 790 C CA . VAL A 1 104 ? -3.857 3.937 19.964 1.00 92.75 104 VAL A CA 1
ATOM 791 C C . VAL A 1 104 ? -5.094 4.487 19.258 1.00 92.75 104 VAL A C 1
ATOM 793 O O . VAL A 1 104 ? -6.184 4.426 19.817 1.00 92.75 104 VAL A O 1
ATOM 796 N N . LEU A 1 105 ? -4.966 4.910 17.996 1.00 93.31 105 LEU A N 1
ATOM 797 C CA . LEU A 1 105 ? -6.088 5.456 17.231 1.00 93.31 105 LEU A CA 1
ATOM 798 C C . LEU A 1 105 ? -7.252 4.467 17.112 1.00 93.31 105 LEU A C 1
ATOM 800 O O . LEU A 1 105 ? -8.403 4.855 17.331 1.00 93.31 105 LEU A O 1
ATOM 804 N N . LEU A 1 106 ? -6.962 3.211 16.756 1.00 93.06 106 LEU A N 1
ATOM 805 C CA . LEU A 1 106 ? -7.973 2.167 16.590 1.00 93.06 106 LEU A CA 1
ATOM 806 C C . LEU A 1 106 ? -8.698 1.878 17.908 1.00 93.06 106 LEU A C 1
ATOM 808 O O . LEU A 1 106 ? -9.918 1.730 17.904 1.00 93.06 106 LEU A O 1
ATOM 812 N N . ASN A 1 107 ? -7.977 1.844 19.031 1.00 91.81 107 ASN A N 1
ATOM 813 C CA . ASN A 1 107 ? -8.574 1.623 20.348 1.00 91.81 107 ASN A CA 1
ATOM 814 C C . ASN A 1 107 ? -9.402 2.827 20.819 1.00 91.81 107 ASN A C 1
ATOM 816 O O . ASN A 1 107 ? -10.535 2.642 21.265 1.00 91.81 107 ASN A O 1
ATOM 820 N N . ASP A 1 108 ? -8.890 4.048 20.655 1.00 91.69 108 ASP A N 1
ATOM 821 C CA . ASP A 1 108 ? -9.582 5.284 21.045 1.00 91.69 108 ASP A CA 1
ATOM 822 C C . ASP A 1 108 ? -10.912 5.453 20.298 1.00 91.69 108 ASP A C 1
ATOM 824 O O . ASP A 1 108 ? -11.890 5.963 20.846 1.00 91.69 108 ASP A O 1
ATOM 828 N N . HIS A 1 109 ? -10.971 4.975 19.051 1.00 91.12 109 HIS A N 1
ATOM 829 C CA . HIS A 1 109 ? -12.150 5.065 18.192 1.00 91.12 109 HIS A CA 1
ATOM 830 C C . HIS A 1 109 ? -12.919 3.742 18.062 1.00 91.12 109 HIS A C 1
ATOM 832 O O . HIS A 1 109 ? -13.842 3.664 17.249 1.00 91.12 109 HIS A O 1
ATOM 838 N N . ALA A 1 110 ? -12.603 2.713 18.856 1.00 89.38 110 ALA A N 1
ATOM 839 C CA . ALA A 1 110 ? -13.139 1.359 18.682 1.00 89.38 110 ALA A CA 1
ATOM 840 C C . ALA A 1 110 ? -14.677 1.307 18.655 1.00 89.38 110 ALA A C 1
ATOM 842 O O . ALA A 1 110 ? -15.266 0.630 17.813 1.00 89.38 110 ALA A O 1
ATOM 843 N N . SER A 1 111 ? -15.342 2.064 19.533 1.00 88.06 111 SER A N 1
ATOM 844 C CA . SER A 1 111 ? -16.809 2.133 19.596 1.00 88.06 111 SER A CA 1
ATOM 845 C C . SER A 1 111 ? -17.430 2.743 18.336 1.00 88.06 111 SER A C 1
ATOM 847 O O . SER A 1 111 ? -18.453 2.262 17.852 1.00 88.06 111 SER A O 1
ATOM 849 N N . LEU A 1 112 ? -16.790 3.769 17.771 1.00 88.75 112 LEU A N 1
ATOM 850 C CA . LEU A 1 112 ? -17.221 4.404 16.530 1.00 88.75 112 LEU A CA 1
ATOM 851 C C . LEU A 1 112 ? -16.989 3.473 15.336 1.00 88.75 112 LEU A C 1
ATOM 853 O O . LEU A 1 112 ? -17.880 3.314 14.508 1.00 88.75 112 LEU A O 1
ATOM 857 N N . LEU A 1 113 ? -15.831 2.809 15.282 1.00 89.06 113 LEU A N 1
ATOM 858 C CA . LEU A 1 113 ? -15.480 1.844 14.235 1.00 89.06 113 LEU A CA 1
ATOM 859 C C . LEU A 1 113 ? -16.417 0.625 14.229 1.00 89.06 113 LEU A C 1
ATOM 861 O O . LEU A 1 113 ? -16.833 0.148 13.168 1.00 89.06 113 LEU A O 1
ATOM 865 N N . ALA A 1 114 ? -16.827 0.154 15.409 1.00 87.88 114 ALA A N 1
ATOM 866 C CA . ALA A 1 114 ? -17.812 -0.916 15.543 1.00 87.88 114 ALA A CA 1
ATOM 867 C C . ALA A 1 114 ? -19.165 -0.542 14.909 1.00 87.88 114 ALA A C 1
ATOM 869 O O . ALA A 1 114 ? -19.782 -1.391 14.267 1.00 87.88 114 ALA A O 1
ATOM 870 N N . GLY A 1 115 ? -19.578 0.727 15.007 1.00 84.88 115 GLY A N 1
ATOM 871 C CA . GLY A 1 115 ? -20.832 1.240 14.444 1.00 84.88 115 GLY A CA 1
ATOM 872 C C . GLY A 1 115 ? -20.814 1.545 12.942 1.00 84.88 115 GLY A C 1
ATOM 873 O O . GLY A 1 115 ? -21.868 1.813 12.371 1.00 84.88 115 GLY A O 1
ATOM 874 N N . LEU A 1 116 ? -19.651 1.514 12.281 1.00 86.56 116 LEU A N 1
ATOM 875 C CA . LEU A 1 116 ? -19.56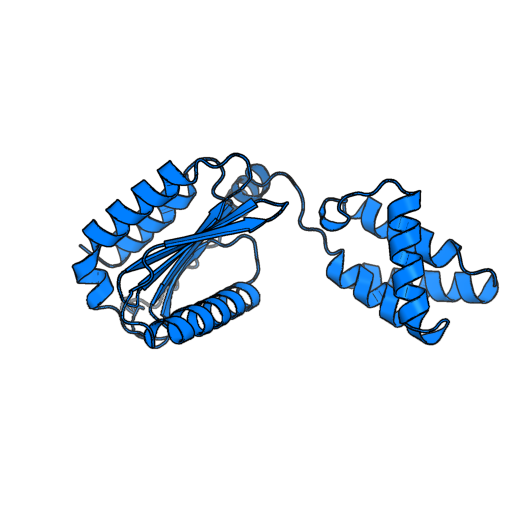2 1.763 10.838 1.00 86.56 116 LEU A CA 1
ATOM 876 C C . LEU A 1 116 ? -20.186 0.624 10.020 1.00 86.56 116 LEU A C 1
ATOM 878 O O . LEU A 1 116 ? -20.047 -0.549 10.377 1.00 86.56 116 LEU A O 1
ATOM 882 N N . SER A 1 117 ? -20.811 0.961 8.889 1.00 82.81 117 SER A N 1
ATOM 883 C CA . SER A 1 117 ? -21.280 -0.044 7.928 1.00 82.81 117 SER A CA 1
ATOM 884 C C . SER A 1 117 ? -20.121 -0.672 7.158 1.00 82.81 117 SER A C 1
ATOM 886 O O . SER A 1 117 ? -19.084 -0.039 6.954 1.00 82.81 117 SER A O 1
ATOM 888 N N . ILE A 1 118 ? -20.341 -1.909 6.721 1.00 80.81 118 ILE A N 1
ATOM 889 C CA . ILE A 1 118 ? -19.442 -2.723 5.892 1.00 80.81 118 ILE A CA 1
ATOM 890 C C . ILE A 1 118 ? -19.669 -2.422 4.399 1.00 80.81 118 ILE A C 1
ATOM 892 O O . ILE A 1 118 ? -18.752 -2.554 3.585 1.00 80.81 118 ILE A O 1
ATOM 896 N N . GLU A 1 119 ? -20.887 -2.009 4.032 1.00 75.25 119 GLU A N 1
ATOM 897 C CA . GLU A 1 119 ? -21.263 -1.716 2.649 1.00 75.25 119 GLU A CA 1
ATOM 898 C C . GLU A 1 119 ? -20.909 -0.277 2.240 1.00 75.25 119 GLU A C 1
ATOM 900 O O . GLU A 1 119 ? -21.005 0.647 3.060 1.00 75.25 119 GLU A O 1
ATOM 905 N N . PRO A 1 120 ? -20.524 -0.061 0.968 1.00 59.78 120 PRO A N 1
ATOM 906 C CA . PRO A 1 120 ? -20.252 1.271 0.451 1.00 59.78 120 PRO A CA 1
ATOM 907 C C . PRO A 1 120 ? -21.560 2.073 0.412 1.00 59.78 120 PRO A C 1
ATOM 909 O O . PRO A 1 120 ? -22.460 1.764 -0.363 1.00 59.78 120 PRO A O 1
ATOM 912 N N . GLY A 1 121 ? -21.678 3.103 1.257 1.00 52.81 121 GLY A N 1
ATOM 913 C CA . GLY A 1 121 ? -22.808 4.043 1.197 1.00 52.81 121 GLY A CA 1
ATOM 914 C C . GLY A 1 121 ? -23.355 4.574 2.523 1.00 52.81 121 GLY A C 1
ATOM 915 O O . GLY A 1 121 ? -24.158 5.499 2.497 1.00 52.81 121 GLY A O 1
ATOM 916 N N . ALA A 1 122 ? -22.933 4.067 3.686 1.00 43.47 122 ALA A N 1
ATOM 917 C CA . ALA A 1 122 ? -23.540 4.490 4.961 1.00 43.47 122 ALA A CA 1
ATOM 918 C C . ALA A 1 122 ? -22.860 5.687 5.656 1.00 43.47 122 ALA A C 1
ATOM 920 O O . ALA A 1 122 ? -23.311 6.122 6.712 1.00 43.47 122 ALA A O 1
ATOM 921 N N . SER A 1 123 ? -21.770 6.218 5.102 1.00 41.38 123 SER A N 1
ATOM 922 C CA . SER A 1 123 ? -20.983 7.294 5.721 1.00 41.38 123 SER A CA 1
ATOM 923 C C . SER A 1 123 ? -20.764 8.464 4.766 1.00 41.38 123 SER A C 1
ATOM 925 O O . SER A 1 123 ? -19.644 8.881 4.505 1.00 41.38 123 SER A O 1
ATOM 927 N N . THR A 1 124 ? -21.862 9.029 4.272 1.00 38.16 124 THR A N 1
ATOM 928 C CA . THR A 1 124 ? -21.917 10.467 3.990 1.00 38.16 124 THR A CA 1
ATOM 929 C C . THR A 1 124 ? -23.036 11.051 4.850 1.00 38.16 124 THR A C 1
ATOM 931 O O . THR A 1 124 ? -24.202 10.729 4.627 1.00 38.16 124 THR A O 1
ATOM 934 N N . PRO A 1 125 ? -22.745 11.894 5.857 1.00 36.31 125 PRO A N 1
ATOM 935 C CA . PRO A 1 125 ? -23.746 12.852 6.278 1.00 36.31 125 PRO A CA 1
ATOM 936 C C . PRO A 1 125 ? -23.952 13.774 5.074 1.00 36.31 125 PRO A C 1
ATOM 938 O O . PRO A 1 125 ? -23.094 14.597 4.761 1.00 36.31 125 PRO A O 1
ATOM 941 N N . ARG A 1 126 ? -25.056 13.585 4.345 1.00 37.28 126 ARG A N 1
ATOM 942 C CA . ARG A 1 126 ? -25.597 14.629 3.475 1.00 37.28 126 ARG A CA 1
ATOM 943 C C . ARG A 1 126 ? -25.895 15.818 4.384 1.00 37.28 126 ARG A C 1
ATOM 945 O O . ARG A 1 126 ? -26.897 15.799 5.091 1.00 37.28 126 ARG A O 1
ATOM 952 N N . ASN A 1 127 ? -25.011 16.811 4.411 1.00 33.09 127 ASN A N 1
ATOM 953 C CA . ASN A 1 127 ? -25.404 18.128 4.891 1.00 33.09 127 ASN A CA 1
ATOM 954 C C . ASN A 1 127 ? -26.483 18.651 3.930 1.00 33.09 127 ASN A C 1
ATOM 956 O O . ASN A 1 127 ? -26.356 18.502 2.716 1.00 33.09 127 ASN A O 1
ATOM 960 N N . GLU A 1 128 ? -27.564 19.196 4.484 1.00 36.41 128 GLU A N 1
ATOM 961 C CA . GLU A 1 128 ? -28.764 19.635 3.755 1.00 36.41 128 GLU A CA 1
ATOM 962 C C . GLU A 1 128 ? -28.548 20.856 2.846 1.00 36.41 128 GLU A C 1
ATOM 964 O O . GLU A 1 128 ? -29.450 21.221 2.100 1.00 36.41 128 GLU A O 1
ATOM 969 N N . ASP A 1 129 ? -27.345 21.424 2.806 1.00 34.84 129 ASP A N 1
ATOM 970 C CA . ASP A 1 129 ? -26.963 22.415 1.808 1.00 34.84 129 ASP A CA 1
ATOM 971 C C . ASP A 1 129 ? -26.080 21.743 0.759 1.00 34.84 129 ASP A C 1
ATOM 973 O O . ASP A 1 129 ? -24.940 21.378 1.038 1.00 34.84 129 ASP A O 1
ATOM 977 N N . GLY A 1 130 ? -26.633 21.559 -0.446 1.00 33.84 130 GLY A N 1
ATOM 978 C CA . GLY A 1 130 ? -26.026 20.917 -1.619 1.00 33.84 130 GLY A CA 1
ATOM 979 C C . GLY A 1 130 ? -24.809 21.641 -2.205 1.00 33.84 130 GLY A C 1
ATOM 980 O O . GLY A 1 130 ? -24.737 21.863 -3.410 1.00 33.84 130 GLY A O 1
ATOM 981 N N . ILE A 1 131 ? -23.853 22.003 -1.360 1.00 36.53 131 ILE A N 1
ATOM 982 C CA . ILE A 1 131 ? -22.524 22.447 -1.736 1.00 36.53 131 ILE A CA 1
ATOM 983 C C . ILE A 1 131 ? -21.608 21.261 -1.460 1.00 36.53 131 ILE A C 1
ATOM 985 O O . ILE A 1 131 ? -21.225 20.986 -0.323 1.00 36.53 131 ILE A O 1
ATOM 989 N N . GLU A 1 132 ? -21.279 20.536 -2.527 1.00 37.03 132 GLU A N 1
ATOM 990 C CA . GLU A 1 132 ? -20.078 19.717 -2.558 1.00 37.03 132 GLU A CA 1
ATOM 991 C C . GLU A 1 132 ? -18.914 20.637 -2.192 1.00 37.03 132 GLU A C 1
ATOM 993 O O . GLU A 1 132 ? -18.467 21.452 -3.002 1.00 37.03 132 GLU A O 1
ATOM 998 N N . GLU A 1 133 ? -18.418 20.543 -0.960 1.00 35.84 133 GLU A N 1
ATOM 999 C CA . GLU A 1 133 ? -17.079 21.026 -0.681 1.00 35.84 133 GLU A CA 1
ATOM 1000 C C . GLU A 1 133 ? -16.147 20.050 -1.401 1.00 35.84 133 GLU A C 1
ATOM 1002 O O . GLU A 1 133 ? -15.667 19.060 -0.846 1.00 35.84 133 GLU A O 1
ATOM 1007 N N . LEU A 1 134 ? -15.957 20.305 -2.702 1.00 38.94 134 LEU A N 1
ATOM 1008 C CA . LEU A 1 134 ? -14.771 19.901 -3.422 1.00 38.94 134 LEU A CA 1
ATOM 1009 C C . LEU A 1 134 ? -13.616 20.353 -2.533 1.00 38.94 134 LEU A C 1
ATOM 1011 O O . LEU A 1 134 ? -13.192 21.510 -2.568 1.00 38.94 134 LEU A O 1
ATOM 1015 N N . VAL A 1 135 ? -13.075 19.429 -1.745 1.00 38.16 135 VAL A N 1
ATOM 1016 C CA . VAL A 1 135 ? -11.696 19.525 -1.300 1.00 38.16 135 VAL A CA 1
ATOM 1017 C C . VAL A 1 135 ? -10.890 19.346 -2.577 1.00 38.16 135 VAL A C 1
ATOM 1019 O O . VAL A 1 135 ? -10.403 18.266 -2.899 1.00 38.16 135 VAL A O 1
ATOM 1022 N N . VAL A 1 136 ? -10.828 20.433 -3.352 1.00 36.22 136 VAL A N 1
ATOM 1023 C CA . VAL A 1 136 ? -9.864 20.650 -4.410 1.00 36.22 136 VAL A CA 1
ATOM 1024 C C . VAL A 1 136 ? -8.540 20.467 -3.701 1.00 36.22 136 VAL A C 1
ATOM 1026 O O . VAL A 1 136 ? -8.089 21.340 -2.955 1.00 36.22 136 VAL A O 1
ATOM 1029 N N . THR A 1 137 ? -7.962 19.279 -3.863 1.00 44.66 137 THR A N 1
ATOM 1030 C CA . THR A 1 137 ? -6.583 18.980 -3.516 1.00 44.66 137 THR A CA 1
ATOM 1031 C C . THR A 1 137 ? -5.756 20.069 -4.167 1.00 44.66 137 THR A C 1
ATOM 1033 O O . THR A 1 137 ? -5.526 20.062 -5.376 1.00 44.66 137 THR A O 1
ATOM 1036 N N . SER A 1 138 ? -5.419 21.086 -3.382 1.00 41.84 138 SER A N 1
ATOM 1037 C CA . SER A 1 138 ? -4.703 22.240 -3.884 1.00 41.84 138 SER A CA 1
ATOM 1038 C C . SER A 1 138 ? -3.387 21.704 -4.451 1.00 41.84 138 SER A C 1
ATOM 1040 O O . SER A 1 138 ? -2.746 20.906 -3.761 1.00 41.84 138 SER A O 1
ATOM 1042 N N . PRO A 1 139 ? -2.964 22.102 -5.663 1.00 47.34 139 PRO A N 1
ATOM 1043 C CA . PRO A 1 139 ? -1.782 21.548 -6.331 1.00 47.34 139 PRO A CA 1
ATOM 1044 C C . PRO A 1 139 ? -0.540 21.491 -5.430 1.00 47.34 139 PRO A C 1
ATOM 1046 O O . PRO A 1 139 ? 0.237 20.550 -5.502 1.00 47.34 139 PRO A O 1
ATOM 1049 N N . ARG A 1 140 ? -0.423 22.438 -4.487 1.00 40.59 140 ARG A N 1
ATOM 1050 C CA . ARG A 1 140 ? 0.633 22.497 -3.468 1.00 40.59 140 ARG A CA 1
ATOM 1051 C C . ARG A 1 140 ? 0.685 21.309 -2.503 1.00 40.59 140 ARG A C 1
ATOM 1053 O O . ARG A 1 140 ? 1.778 20.902 -2.150 1.00 40.59 140 ARG A O 1
ATOM 1060 N N . ARG A 1 141 ? -0.446 20.726 -2.088 1.00 46.72 141 ARG A N 1
ATOM 1061 C CA . ARG A 1 141 ? -0.440 19.546 -1.195 1.00 46.72 141 ARG A CA 1
ATOM 1062 C C . ARG A 1 141 ? -0.066 18.267 -1.933 1.00 46.72 141 ARG A C 1
ATOM 1064 O O . ARG A 1 141 ? 0.581 17.408 -1.351 1.00 46.72 141 ARG A O 1
ATOM 1071 N N . LEU A 1 142 ? -0.445 18.158 -3.208 1.00 45.12 142 LEU A N 1
ATOM 1072 C CA . LEU A 1 142 ? 0.075 17.108 -4.086 1.00 45.12 142 LEU A CA 1
ATOM 1073 C C . LEU A 1 142 ? 1.587 17.268 -4.255 1.00 45.12 142 LEU A C 1
ATOM 1075 O O . LEU A 1 142 ? 2.291 16.272 -4.179 1.00 45.12 142 LEU A O 1
ATOM 1079 N N . GLN A 1 143 ? 2.065 18.510 -4.373 1.00 43.00 143 GLN A N 1
ATOM 1080 C CA . GLN A 1 143 ? 3.486 18.839 -4.457 1.00 43.00 143 GLN A CA 1
ATOM 1081 C C . GLN A 1 143 ? 4.248 18.468 -3.175 1.00 43.00 143 GLN A C 1
ATOM 1083 O O . GLN A 1 143 ? 5.241 17.764 -3.249 1.00 43.00 143 GLN A O 1
ATOM 1088 N N . GLU A 1 144 ? 3.722 18.798 -1.993 1.00 47.28 144 GLU A N 1
ATOM 1089 C CA . GLU A 1 144 ? 4.293 18.392 -0.696 1.00 47.28 144 GLU A CA 1
ATOM 1090 C C . GLU A 1 144 ? 4.269 16.864 -0.480 1.00 47.28 144 GLU A C 1
ATOM 1092 O O . GLU A 1 144 ? 5.173 16.310 0.147 1.00 47.28 144 GLU A O 1
ATOM 1097 N N . MET A 1 145 ? 3.255 16.164 -1.008 1.00 46.84 145 MET A N 1
ATOM 1098 C CA . MET A 1 145 ? 3.193 14.695 -1.010 1.00 46.84 145 MET A CA 1
ATOM 1099 C C . MET A 1 145 ? 4.196 14.073 -1.989 1.00 46.84 145 MET A C 1
ATOM 1101 O O . MET A 1 145 ? 4.799 13.056 -1.658 1.00 46.84 145 MET A O 1
ATOM 1105 N N . THR A 1 146 ? 4.404 14.675 -3.163 1.00 45.53 146 THR A N 1
ATOM 1106 C CA . THR A 1 146 ? 5.444 14.248 -4.111 1.00 45.53 146 THR A CA 1
ATOM 1107 C C . THR A 1 146 ? 6.850 14.607 -3.639 1.00 45.53 146 THR A C 1
ATOM 1109 O O . THR A 1 146 ? 7.769 13.841 -3.889 1.00 45.53 146 THR A O 1
ATOM 1112 N N . ASP A 1 147 ? 7.022 15.705 -2.903 1.00 45.62 147 ASP A N 1
ATOM 1113 C CA . ASP A 1 147 ? 8.320 16.163 -2.394 1.00 45.62 147 ASP A CA 1
ATOM 1114 C C . ASP A 1 147 ? 8.779 15.332 -1.183 1.00 45.62 147 ASP A C 1
ATOM 1116 O O . ASP A 1 147 ? 9.974 15.115 -0.993 1.00 45.62 147 ASP A O 1
ATOM 1120 N N . LYS A 1 148 ? 7.841 14.804 -0.378 1.00 51.56 148 LYS A N 1
ATOM 1121 C CA . LYS A 1 148 ? 8.138 13.814 0.678 1.00 51.56 148 LYS A CA 1
ATOM 1122 C C . LYS A 1 148 ? 8.330 12.389 0.144 1.00 51.56 148 LYS A C 1
ATOM 1124 O O . LYS A 1 148 ? 8.890 11.551 0.851 1.00 51.56 148 LYS A O 1
ATOM 1129 N N . ALA A 1 149 ? 7.882 12.111 -1.079 1.00 45.59 149 ALA A N 1
ATOM 1130 C CA . ALA A 1 149 ? 8.048 10.833 -1.760 1.00 45.59 149 ALA A CA 1
ATOM 1131 C C . ALA A 1 149 ? 9.228 10.892 -2.749 1.00 45.59 149 ALA A C 1
ATOM 1133 O O . ALA A 1 149 ? 9.050 10.995 -3.959 1.00 45.59 149 ALA A O 1
ATOM 1134 N N . GLU A 1 150 ? 10.460 10.785 -2.256 1.00 46.59 150 GLU A N 1
ATOM 1135 C CA . GLU A 1 150 ? 11.593 10.434 -3.126 1.00 46.59 150 GLU A CA 1
ATOM 1136 C C . GLU A 1 150 ? 11.387 8.989 -3.645 1.00 46.59 150 GLU A C 1
ATOM 1138 O O . GLU A 1 150 ? 11.294 8.074 -2.834 1.00 46.59 150 GLU A O 1
ATOM 1143 N N . VAL A 1 151 ? 11.302 8.634 -4.935 1.00 53.28 151 VAL A N 1
ATOM 1144 C CA . VAL A 1 151 ? 11.383 9.336 -6.229 1.00 53.28 151 VAL A CA 1
ATOM 1145 C C . VAL A 1 151 ? 10.543 8.521 -7.234 1.00 53.28 151 VAL A C 1
ATOM 1147 O O . VAL A 1 151 ? 10.750 7.318 -7.358 1.00 53.28 151 VAL A O 1
ATOM 1150 N N . VAL A 1 152 ? 9.629 9.198 -7.946 1.00 54.25 152 VAL A N 1
ATOM 1151 C CA . VAL A 1 152 ? 9.013 8.853 -9.251 1.00 54.25 152 VAL A CA 1
ATOM 1152 C C . VAL A 1 152 ? 8.597 7.383 -9.428 1.00 54.25 152 VAL A C 1
ATOM 1154 O O . VAL A 1 152 ? 9.391 6.582 -9.893 1.00 54.25 152 VAL A O 1
ATOM 1157 N N . VAL A 1 153 ? 7.321 7.040 -9.201 1.00 56.28 153 VAL A N 1
ATOM 1158 C CA . VAL A 1 153 ? 6.726 5.850 -9.846 1.00 56.28 153 VAL A CA 1
ATOM 1159 C C . VAL A 1 153 ? 6.459 6.231 -11.296 1.00 56.28 153 VAL A C 1
ATOM 1161 O O . VAL A 1 153 ? 5.420 6.807 -11.621 1.00 56.28 153 VAL A O 1
ATOM 1164 N N . ASN A 1 154 ? 7.440 6.003 -12.163 1.00 64.88 154 ASN A N 1
ATOM 1165 C CA . ASN A 1 154 ? 7.284 6.296 -13.582 1.00 64.88 154 ASN A CA 1
ATOM 1166 C C . ASN A 1 154 ? 6.266 5.342 -14.242 1.00 64.88 154 ASN A C 1
ATOM 1168 O O . ASN A 1 154 ? 5.783 4.367 -13.659 1.00 64.88 154 ASN A O 1
ATOM 1172 N N . ASN A 1 155 ? 5.955 5.599 -15.509 1.00 73.75 155 ASN A N 1
ATOM 1173 C CA . ASN A 1 155 ? 5.057 4.775 -16.312 1.00 73.75 155 ASN A CA 1
ATOM 1174 C C . ASN A 1 155 ? 5.733 3.520 -16.910 1.00 73.75 155 ASN A C 1
ATOM 1176 O O . ASN A 1 155 ? 5.222 2.966 -17.884 1.00 73.75 155 ASN A O 1
ATOM 1180 N N . TRP A 1 156 ? 6.838 3.014 -16.339 1.00 81.88 156 TRP A N 1
ATOM 1181 C CA . TRP A 1 156 ? 7.578 1.866 -16.888 1.00 81.88 156 TRP A CA 1
ATOM 1182 C C . TRP A 1 156 ? 6.692 0.645 -17.142 1.00 81.88 156 TRP A C 1
ATOM 1184 O O . TRP A 1 156 ? 6.819 0.005 -18.177 1.00 81.88 156 TRP A O 1
ATOM 1194 N N . GLY A 1 157 ? 5.733 0.346 -16.261 1.00 81.81 157 GLY A N 1
ATOM 1195 C CA . GLY A 1 157 ? 4.805 -0.771 -16.473 1.00 81.81 157 GLY A CA 1
ATOM 1196 C C . GLY A 1 157 ? 3.923 -0.617 -17.724 1.00 81.81 157 GLY A C 1
ATOM 1197 O O . GLY A 1 157 ? 3.591 -1.611 -18.369 1.00 81.81 157 GLY A O 1
ATOM 1198 N N . GLN A 1 158 ? 3.558 0.614 -18.093 1.00 80.69 158 GLN A N 1
ATOM 1199 C CA . GLN A 1 158 ? 2.825 0.902 -19.331 1.00 80.69 158 GLN A CA 1
ATOM 1200 C C . GLN A 1 158 ? 3.768 0.848 -20.538 1.00 80.69 158 GLN A C 1
ATOM 1202 O O . GLN A 1 158 ? 3.458 0.180 -21.522 1.00 80.69 158 GLN A O 1
ATOM 1207 N N . VAL A 1 159 ? 4.956 1.448 -20.427 1.00 81.81 159 VAL A N 1
ATOM 1208 C CA . VAL A 1 159 ? 5.978 1.444 -21.486 1.00 81.81 159 VAL A CA 1
ATOM 1209 C C . VAL A 1 159 ? 6.452 0.023 -21.804 1.00 81.81 159 VAL A C 1
ATOM 1211 O O . VAL A 1 159 ? 6.532 -0.354 -22.969 1.00 81.81 159 VAL A O 1
ATOM 1214 N N . ARG A 1 160 ? 6.657 -0.821 -20.790 1.00 85.69 160 ARG A N 1
ATOM 1215 C CA . ARG A 1 160 ? 6.978 -2.244 -20.947 1.00 85.69 160 ARG A CA 1
ATOM 1216 C C . ARG A 1 160 ? 5.897 -2.980 -21.734 1.00 85.69 160 ARG A C 1
ATOM 1218 O O . ARG A 1 160 ? 6.230 -3.712 -22.658 1.00 85.69 160 ARG A O 1
ATOM 1225 N N . LYS A 1 161 ? 4.614 -2.757 -21.425 1.00 85.38 161 LYS A N 1
ATOM 1226 C CA . LYS A 1 161 ? 3.500 -3.361 -22.179 1.00 85.38 161 LYS A CA 1
ATOM 1227 C C . LYS A 1 161 ? 3.475 -2.905 -23.636 1.00 85.38 161 LYS A C 1
ATOM 1229 O O . LYS A 1 161 ? 3.200 -3.721 -24.513 1.00 85.38 161 LYS A O 1
ATOM 1234 N N . VAL A 1 162 ? 3.772 -1.632 -23.898 1.00 84.06 162 VAL A N 1
ATOM 1235 C CA . VAL A 1 162 ? 3.885 -1.097 -25.263 1.00 84.06 162 VAL A CA 1
ATOM 1236 C C . VAL A 1 162 ? 5.028 -1.787 -26.011 1.00 84.06 162 VAL A C 1
ATOM 1238 O O . VAL A 1 162 ?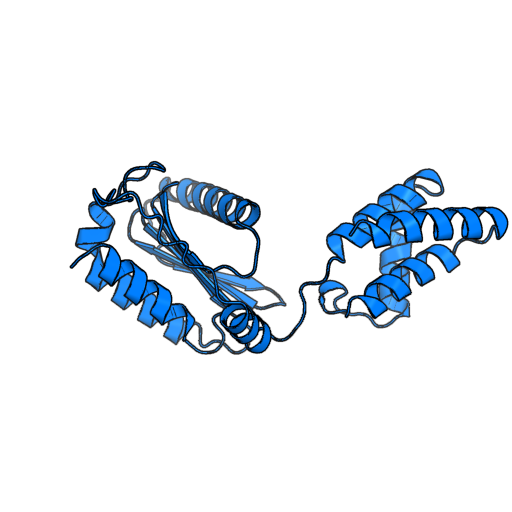 4.802 -2.326 -27.092 1.00 84.06 162 VAL A O 1
ATOM 1241 N N . ILE A 1 163 ? 6.222 -1.875 -25.414 1.00 84.69 163 ILE A N 1
ATOM 1242 C CA . ILE A 1 163 ? 7.380 -2.563 -26.010 1.00 84.69 163 ILE A CA 1
ATOM 1243 C C . ILE A 1 163 ? 7.065 -4.047 -26.259 1.00 84.69 163 ILE A C 1
ATOM 1245 O O . ILE A 1 163 ? 7.310 -4.554 -27.353 1.00 84.69 163 ILE A O 1
ATOM 1249 N N . GLU A 1 164 ? 6.478 -4.744 -25.285 1.00 86.38 164 GLU A N 1
ATOM 1250 C CA . GLU A 1 164 ? 6.061 -6.147 -25.411 1.00 86.38 164 GLU A CA 1
ATOM 1251 C C . GLU A 1 164 ? 4.997 -6.351 -26.500 1.00 86.38 164 GLU A C 1
ATOM 1253 O O . GLU A 1 164 ? 5.027 -7.358 -27.211 1.00 86.38 164 GLU A O 1
ATOM 1258 N N . GLY A 1 165 ? 4.082 -5.395 -26.678 1.00 83.75 165 GLY A N 1
ATOM 1259 C CA . GLY A 1 165 ? 3.054 -5.420 -27.718 1.00 83.75 165 GLY A CA 1
ATOM 1260 C C . GLY A 1 165 ? 3.598 -5.158 -29.125 1.00 83.75 165 GLY A C 1
ATOM 1261 O O . GLY A 1 165 ? 3.209 -5.850 -30.069 1.00 83.75 165 GLY A O 1
ATOM 1262 N N . ILE A 1 166 ? 4.508 -4.190 -29.265 1.00 84.94 166 ILE A N 1
ATOM 1263 C CA . ILE A 1 166 ? 5.153 -3.823 -30.533 1.00 84.94 166 ILE A CA 1
ATOM 1264 C C . ILE A 1 166 ? 6.117 -4.934 -30.966 1.00 84.94 166 ILE A C 1
ATOM 1266 O O . ILE A 1 166 ? 5.994 -5.496 -32.058 1.00 84.94 166 ILE A O 1
ATOM 1270 N N . LEU A 1 167 ? 7.049 -5.316 -30.089 1.00 82.50 167 LEU A N 1
ATOM 1271 C CA . LEU A 1 167 ? 8.079 -6.302 -30.411 1.00 82.50 167 LEU A CA 1
ATOM 1272 C C . LEU A 1 167 ? 7.553 -7.730 -30.404 1.00 82.50 167 LEU A C 1
ATOM 1274 O O . LEU A 1 167 ? 8.070 -8.546 -31.160 1.00 82.50 167 LEU A O 1
ATOM 1278 N N . GLY A 1 168 ? 6.492 -8.027 -29.649 1.00 83.06 168 GLY A N 1
ATOM 1279 C CA . GLY A 1 168 ? 5.862 -9.349 -29.622 1.00 83.06 168 GLY A CA 1
ATOM 1280 C C . GLY A 1 168 ? 5.329 -9.807 -30.984 1.00 83.06 168 GLY A C 1
ATOM 1281 O O . GLY A 1 168 ? 5.174 -11.006 -31.211 1.00 83.06 168 GLY A O 1
ATOM 1282 N N . LYS A 1 169 ? 5.062 -8.863 -31.899 1.00 80.25 169 LYS A N 1
ATOM 1283 C CA . LYS A 1 169 ? 4.671 -9.135 -33.294 1.00 80.25 169 LYS A CA 1
ATOM 1284 C C . LYS A 1 169 ? 5.864 -9.488 -34.189 1.00 80.25 169 LYS A C 1
ATOM 1286 O O . LYS A 1 169 ? 5.686 -10.100 -35.237 1.00 80.25 169 LYS A O 1
ATOM 1291 N N . VAL A 1 170 ? 7.067 -9.069 -33.802 1.00 75.25 170 VAL A N 1
ATOM 1292 C CA . VAL A 1 170 ? 8.300 -9.169 -34.600 1.00 75.25 170 VAL A CA 1
ATOM 1293 C C . VAL A 1 170 ? 9.180 -10.321 -34.122 1.00 75.25 170 VAL A C 1
ATOM 1295 O O . VAL A 1 170 ? 9.811 -10.998 -34.930 1.00 75.25 170 VAL A O 1
ATOM 1298 N N . MET A 1 171 ? 9.203 -10.549 -32.815 1.00 74.88 171 MET A N 1
ATOM 1299 C CA . MET A 1 171 ? 9.943 -11.597 -32.129 1.00 74.88 171 MET A CA 1
ATOM 1300 C C . MET A 1 171 ? 9.070 -12.133 -30.992 1.00 74.88 171 MET A C 1
ATOM 1302 O O . MET A 1 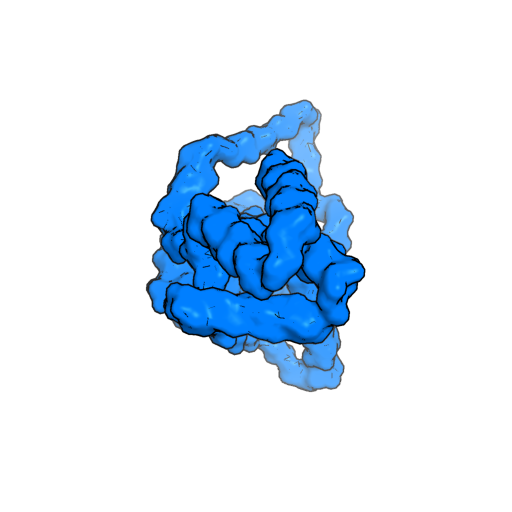171 ? 8.273 -11.399 -30.415 1.00 74.88 171 MET A O 1
ATOM 1306 N N . GLY A 1 172 ? 9.146 -13.433 -30.702 1.00 80.44 172 GLY A N 1
ATOM 1307 C CA . GLY A 1 172 ? 8.216 -14.065 -29.758 1.00 80.44 172 GLY A CA 1
ATOM 1308 C C . GLY A 1 172 ? 8.237 -13.382 -28.384 1.00 80.44 172 GLY A C 1
ATOM 1309 O O . GLY A 1 172 ? 9.287 -12.932 -27.937 1.00 80.44 172 GLY A O 1
ATOM 1310 N N . ARG A 1 173 ? 7.099 -13.327 -27.677 1.00 80.31 173 ARG A N 1
ATOM 1311 C CA . ARG A 1 173 ? 6.964 -12.590 -26.396 1.00 80.31 173 ARG A CA 1
ATOM 1312 C C . ARG A 1 173 ? 8.059 -12.911 -25.368 1.00 80.31 173 ARG A C 1
ATOM 1314 O O . ARG A 1 173 ? 8.565 -12.008 -24.715 1.00 80.31 173 ARG A O 1
ATOM 1321 N N . ALA A 1 174 ? 8.473 -14.176 -25.273 1.00 78.25 174 ALA A N 1
ATOM 1322 C CA . ALA A 1 174 ? 9.567 -14.594 -24.392 1.00 78.25 174 ALA A CA 1
ATOM 1323 C C . ALA A 1 174 ? 10.931 -14.006 -24.807 1.00 78.25 174 ALA A C 1
ATOM 1325 O O . ALA A 1 174 ? 11.732 -13.636 -23.957 1.00 78.25 174 ALA A O 1
ATOM 1326 N N . GLN A 1 175 ? 11.185 -13.871 -26.113 1.00 80.94 175 GLN A N 1
ATOM 1327 C CA . GLN A 1 175 ? 12.392 -13.216 -26.625 1.00 80.94 175 GLN A CA 1
ATOM 1328 C C . GLN A 1 175 ? 12.375 -11.716 -26.322 1.00 80.94 175 GLN A C 1
ATOM 1330 O O . GLN A 1 175 ? 13.431 -11.143 -26.080 1.00 80.94 175 GLN A O 1
ATOM 1335 N N . VAL A 1 176 ? 11.193 -11.089 -26.303 1.00 86.00 176 VAL A N 1
ATOM 1336 C CA . VAL A 1 176 ? 11.039 -9.672 -25.941 1.00 86.00 176 VAL A CA 1
ATOM 1337 C C . VAL A 1 176 ? 11.332 -9.432 -24.474 1.00 86.00 176 VAL A C 1
ATOM 1339 O O . VAL A 1 176 ? 12.133 -8.557 -24.170 1.00 86.00 176 VAL A O 1
ATOM 1342 N N . ALA A 1 177 ? 10.743 -10.230 -23.582 1.00 83.38 177 ALA A N 1
ATOM 1343 C CA . ALA A 1 177 ? 11.018 -10.134 -22.152 1.00 83.38 177 ALA A CA 1
ATOM 1344 C C . ALA A 1 177 ? 12.521 -10.289 -21.869 1.00 83.38 177 ALA A C 1
ATOM 1346 O O . ALA A 1 177 ? 13.120 -9.421 -21.242 1.00 83.38 177 ALA A O 1
ATOM 1347 N N . ASN A 1 178 ? 13.150 -11.312 -22.457 1.00 85.81 178 ASN A N 1
ATOM 1348 C CA . ASN A 1 178 ? 14.588 -11.537 -22.315 1.00 85.81 178 ASN A CA 1
ATOM 1349 C C . ASN A 1 178 ? 15.433 -10.392 -22.889 1.00 85.81 178 ASN A C 1
ATOM 1351 O O . ASN A 1 178 ? 16.486 -10.080 -22.339 1.00 85.81 178 ASN A O 1
ATOM 1355 N N . LEU A 1 179 ? 15.007 -9.778 -23.999 1.00 86.69 179 LEU A N 1
ATOM 1356 C CA . LEU A 1 179 ? 15.713 -8.636 -24.574 1.00 86.69 179 LEU A CA 1
ATOM 1357 C C . LEU A 1 179 ? 15.631 -7.424 -23.645 1.00 86.69 179 LEU A C 1
ATOM 1359 O O . LEU A 1 179 ? 16.666 -6.825 -23.384 1.00 86.69 179 LEU A O 1
ATOM 1363 N N . ILE A 1 180 ? 14.442 -7.116 -23.114 1.00 85.69 180 ILE A N 1
ATOM 1364 C CA . ILE A 1 180 ? 14.222 -6.025 -22.155 1.00 85.69 180 ILE A CA 1
ATOM 1365 C C . ILE A 1 180 ? 15.099 -6.224 -20.916 1.00 85.69 180 ILE A C 1
ATOM 1367 O O . ILE A 1 180 ? 15.852 -5.317 -20.556 1.00 85.69 180 ILE A O 1
ATOM 1371 N N . ASP A 1 181 ? 15.047 -7.411 -20.309 1.00 86.12 181 ASP A N 1
ATOM 1372 C CA . ASP A 1 181 ? 15.812 -7.733 -19.102 1.00 86.12 181 ASP A CA 1
ATOM 1373 C C . ASP A 1 181 ? 17.326 -7.638 -19.357 1.00 86.12 181 ASP A C 1
ATOM 1375 O O . ASP A 1 181 ? 18.064 -7.113 -18.523 1.00 86.12 181 ASP A O 1
ATOM 1379 N N . ARG A 1 182 ? 17.792 -8.045 -20.546 1.00 86.88 182 ARG A N 1
ATOM 1380 C CA . ARG A 1 182 ? 19.193 -7.890 -20.957 1.00 86.88 182 ARG A CA 1
ATOM 1381 C C . ARG A 1 182 ? 19.598 -6.424 -21.100 1.00 86.88 182 ARG A C 1
ATOM 1383 O O . ARG A 1 182 ? 20.615 -6.034 -20.547 1.00 86.88 182 ARG A O 1
ATOM 1390 N N . THR A 1 183 ? 18.794 -5.593 -21.765 1.00 85.94 183 THR A N 1
ATOM 1391 C CA . THR A 1 183 ? 19.063 -4.144 -21.864 1.00 85.94 183 THR A CA 1
ATOM 1392 C C . THR A 1 183 ? 19.065 -3.439 -20.510 1.00 85.94 183 THR A C 1
ATOM 1394 O O . THR A 1 183 ? 19.825 -2.493 -20.322 1.00 85.94 183 THR A O 1
ATOM 1397 N N . LEU A 1 184 ? 18.237 -3.884 -19.559 1.00 86.06 184 LEU A N 1
ATOM 1398 C CA . LEU A 1 184 ? 18.254 -3.359 -18.191 1.00 86.06 184 LEU A CA 1
ATOM 1399 C C . LEU A 1 184 ? 19.565 -3.706 -17.478 1.00 86.06 184 LEU A C 1
ATOM 1401 O O . LEU A 1 184 ? 20.175 -2.832 -16.859 1.00 86.06 184 LEU A O 1
ATOM 1405 N N . GLN A 1 185 ? 20.014 -4.957 -17.608 1.00 85.50 185 GLN A N 1
ATOM 1406 C CA . GLN A 1 185 ? 21.282 -5.425 -17.045 1.00 85.50 185 GLN A CA 1
ATOM 1407 C C . GLN A 1 185 ? 22.486 -4.719 -17.682 1.00 85.50 185 GLN A C 1
ATOM 1409 O O . GLN A 1 185 ? 23.334 -4.203 -16.956 1.00 85.50 185 GLN A O 1
ATOM 1414 N N . ASP A 1 186 ? 22.528 -4.626 -19.013 1.00 84.31 186 ASP A N 1
ATOM 1415 C CA . ASP A 1 186 ? 23.600 -3.955 -19.761 1.00 84.31 186 ASP A CA 1
ATOM 1416 C C . ASP A 1 186 ? 23.659 -2.449 -19.442 1.00 84.31 186 ASP A C 1
ATOM 1418 O O . ASP A 1 186 ? 24.735 -1.852 -19.405 1.00 84.31 186 ASP A O 1
ATOM 1422 N N . GLY A 1 187 ? 22.506 -1.833 -19.158 1.00 78.50 187 GLY A N 1
ATOM 1423 C CA . GLY A 1 187 ? 22.395 -0.439 -18.726 1.00 78.50 187 GLY A CA 1
ATOM 1424 C C . GLY A 1 187 ? 22.706 -0.193 -17.244 1.00 78.50 187 GLY A C 1
ATOM 1425 O O . GLY A 1 187 ? 22.688 0.962 -16.818 1.00 78.50 187 GLY A O 1
ATOM 1426 N N . GLY A 1 188 ? 22.959 -1.238 -16.445 1.00 77.69 188 GLY A N 1
ATOM 1427 C CA . GLY A 1 188 ? 23.188 -1.125 -14.999 1.00 77.69 188 GLY A CA 1
ATOM 1428 C C . GLY A 1 188 ? 21.967 -0.631 -14.212 1.00 77.69 188 GLY A C 1
ATOM 1429 O O . GLY A 1 188 ? 22.113 -0.022 -13.152 1.00 77.69 188 GLY A O 1
ATOM 1430 N N . ILE A 1 189 ? 20.759 -0.847 -14.735 1.00 80.19 189 ILE A N 1
ATOM 1431 C CA . ILE A 1 189 ? 19.515 -0.334 -14.157 1.00 80.19 189 ILE A CA 1
ATOM 1432 C C . ILE A 1 189 ? 18.957 -1.377 -13.187 1.00 80.19 189 ILE A C 1
ATOM 1434 O O . ILE A 1 189 ? 18.362 -2.367 -13.604 1.00 80.19 189 ILE A O 1
ATOM 1438 N N . ALA A 1 190 ? 19.138 -1.137 -11.886 1.00 70.06 190 ALA A N 1
ATOM 1439 C CA . ALA A 1 190 ? 18.639 -2.025 -10.834 1.00 70.06 190 ALA A CA 1
ATOM 1440 C C . ALA A 1 190 ? 17.108 -1.974 -10.682 1.00 70.06 190 ALA A C 1
ATOM 1442 O O . ALA A 1 190 ? 16.476 -3.007 -10.485 1.00 70.06 190 ALA A O 1
ATOM 1443 N N . ASP A 1 191 ? 16.511 -0.782 -10.797 1.00 75.31 191 ASP A N 1
ATOM 1444 C CA . ASP A 1 191 ? 15.062 -0.590 -10.692 1.00 75.31 191 ASP A CA 1
ATOM 1445 C C . ASP A 1 191 ? 14.559 0.356 -11.797 1.00 75.31 191 ASP A C 1
ATOM 1447 O O . ASP A 1 191 ? 14.773 1.574 -11.723 1.00 75.31 191 ASP A O 1
ATOM 1451 N N . PRO A 1 192 ? 13.884 -0.171 -12.833 1.00 75.06 192 PRO A N 1
ATOM 1452 C CA . PRO A 1 192 ? 13.380 0.642 -13.926 1.00 75.06 192 PRO A CA 1
ATOM 1453 C C . PRO A 1 192 ? 12.216 1.546 -13.517 1.00 75.06 192 PRO A C 1
ATOM 1455 O O . PRO A 1 192 ? 11.953 2.507 -14.235 1.00 75.06 192 PRO A O 1
ATOM 1458 N N . TYR A 1 193 ? 11.546 1.301 -12.383 1.00 75.94 193 TYR A N 1
ATOM 1459 C CA . TYR A 1 193 ? 10.445 2.147 -11.915 1.00 75.94 193 TYR A CA 1
ATOM 1460 C C . TYR A 1 193 ? 10.913 3.478 -11.335 1.00 75.94 193 TYR A C 1
ATOM 1462 O O . TYR A 1 193 ? 10.112 4.400 -11.281 1.00 75.94 193 TYR A O 1
ATOM 1470 N N . ARG A 1 194 ? 12.198 3.599 -10.976 1.00 70.75 194 ARG A N 1
ATOM 1471 C CA . ARG A 1 194 ? 12.810 4.825 -10.428 1.00 70.75 194 ARG A CA 1
ATOM 1472 C C . ARG A 1 194 ? 13.429 5.739 -11.485 1.00 70.75 194 ARG A C 1
ATOM 1474 O O . ARG A 1 194 ? 13.995 6.779 -11.153 1.00 70.75 194 ARG A O 1
ATOM 1481 N N . LEU A 1 195 ? 13.372 5.351 -12.759 1.00 75.25 195 LEU A N 1
ATOM 1482 C CA . LEU A 1 195 ? 13.904 6.158 -13.857 1.00 75.25 195 LEU A CA 1
ATOM 1483 C C . LEU A 1 195 ? 13.048 7.410 -14.076 1.00 75.25 195 LEU A C 1
ATOM 1485 O O . LEU A 1 195 ? 11.822 7.362 -13.987 1.00 75.25 195 LEU A O 1
ATOM 1489 N N . ASN A 1 196 ? 13.668 8.528 -14.446 1.00 75.81 196 ASN A N 1
ATOM 1490 C CA . ASN A 1 196 ? 12.905 9.693 -14.886 1.00 75.81 196 ASN A CA 1
ATOM 1491 C C . ASN A 1 196 ? 12.228 9.427 -16.258 1.00 75.81 196 ASN A C 1
ATOM 1493 O O . ASN A 1 196 ? 12.671 8.548 -17.005 1.00 75.81 196 ASN A O 1
ATOM 1497 N N . PRO A 1 197 ? 11.180 10.179 -16.648 1.00 73.94 197 PRO A N 1
ATOM 1498 C CA . PRO A 1 197 ? 10.459 9.932 -17.904 1.00 73.94 197 PRO A CA 1
ATOM 1499 C C . PRO A 1 197 ? 11.349 9.950 -19.160 1.00 73.94 197 PRO A C 1
ATOM 1501 O O . PRO A 1 197 ? 11.154 9.159 -20.080 1.00 73.94 197 PRO A O 1
ATOM 1504 N N . LEU A 1 198 ? 12.382 10.799 -19.189 1.00 77.88 198 LEU A N 1
ATOM 1505 C CA . LEU A 1 198 ? 13.340 10.861 -20.300 1.00 77.88 198 LEU A CA 1
ATOM 1506 C C . LEU A 1 198 ? 14.222 9.605 -20.377 1.00 77.88 198 LEU A C 1
ATOM 1508 O O . LEU A 1 198 ? 14.534 9.132 -21.468 1.00 77.88 198 LEU A O 1
ATOM 1512 N N . GLN A 1 199 ? 14.621 9.053 -19.233 1.00 79.50 199 GLN A N 1
ATOM 1513 C CA . GLN A 1 199 ? 15.384 7.812 -19.119 1.00 79.50 199 GLN A CA 1
ATOM 1514 C C . GLN A 1 199 ? 14.533 6.607 -19.520 1.00 79.50 199 GLN A C 1
ATOM 1516 O O . GLN A 1 199 ? 15.038 5.730 -20.213 1.00 79.50 199 GLN A O 1
ATOM 1521 N N . VAL A 1 200 ? 13.242 6.597 -19.172 1.00 80.69 200 VAL A N 1
ATOM 1522 C CA . VAL A 1 200 ? 12.292 5.567 -19.624 1.00 80.69 200 VAL A CA 1
ATOM 1523 C C . VAL A 1 200 ? 12.152 5.575 -21.147 1.00 80.69 200 VAL A C 1
ATOM 1525 O O . VAL A 1 200 ? 12.254 4.522 -21.776 1.00 80.69 200 VAL A O 1
ATOM 1528 N N . ARG A 1 201 ? 11.993 6.757 -21.762 1.00 82.56 201 ARG A N 1
ATOM 1529 C CA . ARG A 1 201 ? 11.949 6.877 -23.230 1.00 82.56 201 ARG A CA 1
ATOM 1530 C C . ARG A 1 201 ? 13.260 6.408 -23.876 1.00 82.56 201 ARG A C 1
ATOM 1532 O O . ARG A 1 201 ? 13.228 5.626 -24.821 1.00 82.56 201 ARG A O 1
ATOM 1539 N N . LYS A 1 202 ? 14.417 6.808 -23.334 1.00 85.56 202 LYS A N 1
ATOM 1540 C CA . LYS A 1 202 ? 15.735 6.349 -23.819 1.00 85.56 202 LYS A CA 1
ATOM 1541 C C . LYS A 1 202 ? 15.911 4.835 -23.717 1.00 85.56 202 LYS A C 1
ATOM 1543 O O . LYS A 1 202 ? 16.452 4.225 -24.635 1.00 85.56 202 LYS A O 1
ATOM 1548 N N . LEU A 1 203 ? 15.440 4.232 -22.629 1.00 84.94 203 LEU A N 1
ATOM 1549 C CA . LEU A 1 203 ? 15.470 2.787 -22.435 1.00 84.94 203 LEU A CA 1
ATOM 1550 C C . LEU A 1 203 ? 14.618 2.075 -23.493 1.00 84.94 203 LEU A C 1
ATOM 1552 O O . LEU A 1 203 ? 15.098 1.147 -24.135 1.00 84.94 203 LEU A O 1
ATOM 1556 N N . ALA A 1 204 ? 13.391 2.546 -23.732 1.00 84.31 204 ALA A N 1
ATOM 1557 C CA . ALA A 1 204 ? 12.503 1.981 -24.747 1.00 84.31 204 ALA A CA 1
ATOM 1558 C C . ALA A 1 204 ? 13.117 2.026 -26.158 1.00 84.31 204 ALA A C 1
ATOM 1560 O O . ALA A 1 204 ? 13.080 1.034 -26.886 1.00 84.31 204 ALA A O 1
ATOM 1561 N N . VAL A 1 205 ? 13.749 3.148 -26.513 1.00 87.94 205 VAL A N 1
ATOM 1562 C CA . VAL A 1 205 ? 14.488 3.308 -27.776 1.00 87.94 205 VAL A CA 1
ATOM 1563 C C . VAL A 1 205 ? 15.654 2.318 -27.855 1.00 87.94 205 VAL A C 1
ATOM 1565 O O . VAL A 1 205 ? 15.791 1.613 -28.854 1.00 87.94 205 VAL A O 1
ATOM 1568 N N . SER A 1 206 ? 16.449 2.200 -26.786 1.00 87.25 206 SER A N 1
ATOM 1569 C CA . SER A 1 206 ? 17.600 1.289 -26.728 1.00 87.25 206 SER A CA 1
ATOM 1570 C C . SER A 1 206 ? 17.203 -0.181 -26.923 1.00 87.25 206 SER A C 1
ATOM 1572 O O . SER A 1 206 ? 17.898 -0.922 -27.621 1.00 87.25 206 SER A O 1
ATOM 1574 N N . VAL A 1 207 ? 16.045 -0.607 -26.405 1.00 86.38 207 VAL A N 1
ATOM 1575 C CA . VAL A 1 207 ? 15.508 -1.957 -26.655 1.00 86.38 207 VAL A CA 1
ATOM 1576 C C . VAL A 1 207 ? 15.247 -2.176 -28.152 1.00 86.38 207 VAL A C 1
ATOM 1578 O O . VAL A 1 207 ? 15.624 -3.211 -28.701 1.00 86.38 207 VAL A O 1
ATOM 1581 N N . ILE A 1 208 ? 14.644 -1.203 -28.844 1.00 86.25 208 ILE A N 1
ATOM 1582 C CA . ILE A 1 208 ? 14.331 -1.309 -30.281 1.00 86.25 208 ILE A CA 1
ATOM 1583 C C . ILE A 1 208 ? 15.602 -1.267 -31.147 1.00 86.25 208 ILE A C 1
ATOM 1585 O O . ILE A 1 208 ? 15.659 -1.908 -32.200 1.00 86.25 208 ILE A O 1
ATOM 1589 N N . GLU A 1 209 ? 16.657 -0.577 -30.710 1.00 86.50 209 GLU A N 1
ATOM 1590 C CA . GLU A 1 209 ? 17.927 -0.498 -31.445 1.00 86.50 209 GLU A CA 1
ATOM 1591 C C . GLU A 1 209 ? 18.643 -1.844 -31.616 1.00 86.50 209 GLU A C 1
ATOM 1593 O O . GLU A 1 209 ? 19.383 -2.021 -32.589 1.00 86.50 209 GLU A O 1
ATOM 1598 N N . HIS A 1 210 ? 18.352 -2.823 -30.756 1.00 83.12 210 HIS A N 1
ATOM 1599 C CA . HIS A 1 210 ? 18.876 -4.187 -30.865 1.00 83.12 210 HIS A CA 1
ATOM 1600 C C . HIS A 1 210 ? 18.316 -4.967 -32.069 1.00 83.12 210 HIS A C 1
ATOM 1602 O O . HIS A 1 210 ? 18.797 -6.056 -32.386 1.00 83.12 210 HIS A O 1
ATOM 1608 N N . ILE A 1 211 ? 17.318 -4.429 -32.780 1.00 83.56 211 ILE A N 1
ATOM 1609 C CA . ILE A 1 211 ? 16.710 -5.083 -33.942 1.00 83.56 211 ILE A CA 1
ATOM 1610 C C . ILE A 1 211 ? 17.611 -4.909 -35.170 1.00 83.56 211 ILE A C 1
ATOM 1612 O O . ILE A 1 211 ? 17.780 -3.786 -35.654 1.00 83.56 211 ILE A O 1
ATOM 1616 N N . PRO A 1 212 ? 18.136 -5.991 -35.770 1.00 79.75 212 PRO A N 1
ATOM 1617 C CA . PRO A 1 212 ? 19.149 -5.902 -36.825 1.00 79.75 212 PRO A CA 1
ATOM 1618 C C . PRO A 1 212 ? 18.630 -5.278 -38.130 1.00 79.75 212 PRO A C 1
ATOM 1620 O O . PRO A 1 212 ? 19.391 -4.660 -38.869 1.00 79.75 212 PRO A O 1
ATOM 1623 N N . ASN A 1 213 ? 17.333 -5.397 -38.423 1.00 87.25 213 ASN A N 1
ATOM 1624 C CA . ASN A 1 213 ? 16.746 -4.867 -39.652 1.00 87.25 213 ASN A CA 1
ATOM 1625 C C . ASN A 1 213 ? 16.457 -3.359 -39.532 1.00 87.25 213 ASN A C 1
ATOM 1627 O O . ASN A 1 213 ? 15.549 -2.958 -38.808 1.00 87.25 213 ASN A O 1
ATOM 1631 N N . VAL A 1 214 ? 17.194 -2.541 -40.290 1.00 84.06 214 VAL A N 1
ATOM 1632 C CA . VAL A 1 214 ? 17.122 -1.067 -40.257 1.00 84.06 214 VAL A CA 1
ATOM 1633 C C . VAL A 1 214 ? 15.739 -0.531 -40.643 1.00 84.06 214 VAL A C 1
ATOM 1635 O O . VAL A 1 214 ? 15.236 0.383 -39.991 1.00 84.06 214 VAL A O 1
ATOM 1638 N N . SER A 1 215 ? 15.096 -1.105 -41.663 1.00 81.94 215 SER A N 1
ATOM 1639 C CA . SER A 1 215 ? 13.766 -0.669 -42.110 1.00 81.94 215 SER A CA 1
ATOM 1640 C C . SER A 1 215 ? 12.693 -0.975 -41.064 1.00 81.94 215 SER A C 1
ATOM 1642 O O . SER A 1 215 ? 11.891 -0.104 -40.739 1.00 81.94 215 SER A O 1
ATOM 1644 N N . LYS A 1 216 ? 12.723 -2.179 -40.474 1.00 82.19 216 LYS A N 1
ATOM 1645 C CA . LYS A 1 216 ? 11.808 -2.553 -39.381 1.00 82.19 216 LYS A CA 1
ATOM 1646 C C . LYS A 1 216 ? 12.062 -1.721 -38.126 1.00 82.19 216 LYS A C 1
ATOM 1648 O O . LYS A 1 216 ? 11.116 -1.265 -37.506 1.00 82.19 216 LYS A O 1
ATOM 1653 N N . ARG A 1 217 ? 13.326 -1.470 -37.778 1.00 86.81 217 ARG A N 1
ATOM 1654 C CA . ARG A 1 217 ? 13.701 -0.630 -36.634 1.00 86.81 217 ARG A CA 1
ATOM 1655 C C . ARG A 1 217 ? 13.107 0.774 -36.743 1.00 86.81 217 ARG A C 1
ATOM 1657 O O . ARG A 1 217 ? 12.515 1.245 -35.783 1.00 86.81 217 ARG A O 1
ATOM 1664 N N . ARG A 1 218 ? 13.213 1.418 -37.913 1.00 84.81 218 ARG A N 1
ATOM 1665 C CA . ARG A 1 218 ? 12.618 2.746 -38.147 1.00 84.81 218 ARG A CA 1
ATOM 1666 C C . ARG A 1 218 ? 11.102 2.738 -37.971 1.00 84.81 218 ARG A C 1
ATOM 1668 O O . ARG A 1 218 ? 10.587 3.614 -37.294 1.00 84.81 218 ARG A O 1
ATOM 1675 N N . GLN A 1 219 ? 10.417 1.736 -38.522 1.00 85.88 219 GLN A N 1
ATOM 1676 C CA . GLN A 1 219 ? 8.969 1.593 -38.360 1.00 85.88 219 GLN A CA 1
ATOM 1677 C C . GLN A 1 219 ? 8.568 1.448 -36.882 1.00 85.88 219 GLN A C 1
ATOM 1679 O O . GLN A 1 219 ? 7.663 2.132 -36.419 1.00 85.88 219 GLN A O 1
ATOM 1684 N N . LEU A 1 220 ? 9.272 0.598 -36.130 1.00 85.94 220 LEU A N 1
ATOM 1685 C CA . LEU A 1 220 ? 8.968 0.334 -34.720 1.00 85.94 220 LEU A CA 1
ATOM 1686 C C . LEU A 1 220 ? 9.277 1.535 -33.818 1.00 85.94 220 LEU A C 1
ATOM 1688 O O . LEU A 1 220 ? 8.581 1.728 -32.830 1.00 85.94 220 LEU A O 1
ATOM 1692 N N . LEU A 1 221 ? 10.283 2.349 -34.157 1.00 86.94 221 LEU A N 1
ATOM 1693 C CA . LEU A 1 221 ? 10.548 3.613 -33.462 1.00 86.94 221 LEU A CA 1
ATOM 1694 C C . LEU A 1 221 ? 9.415 4.623 -33.682 1.00 86.94 221 LEU A C 1
ATOM 1696 O O . LEU A 1 221 ? 8.972 5.239 -32.724 1.00 86.94 221 LEU A O 1
ATOM 1700 N N . THR A 1 222 ? 8.890 4.739 -34.907 1.00 86.50 222 THR A N 1
ATOM 1701 C CA . THR A 1 222 ? 7.734 5.610 -35.186 1.00 86.50 222 THR A CA 1
ATOM 1702 C C . THR A 1 222 ? 6.473 5.143 -34.453 1.00 86.50 222 THR A C 1
ATOM 1704 O O . THR A 1 222 ? 5.744 5.965 -33.903 1.00 86.50 222 THR A O 1
ATOM 1707 N N . GLU A 1 223 ? 6.223 3.830 -34.406 1.00 84.69 223 GLU A N 1
ATOM 1708 C CA . GLU A 1 223 ? 5.120 3.262 -33.616 1.00 84.69 223 GLU A CA 1
ATOM 1709 C C . GLU A 1 223 ? 5.322 3.516 -32.112 1.00 84.69 223 GLU A C 1
ATOM 1711 O O . GLU A 1 223 ? 4.382 3.910 -31.422 1.00 84.69 223 GLU A O 1
ATOM 1716 N N . LEU A 1 224 ? 6.549 3.353 -31.604 1.00 84.50 224 LEU A N 1
ATOM 1717 C CA . LEU A 1 224 ? 6.879 3.625 -30.207 1.00 84.50 224 LEU A CA 1
ATOM 1718 C C . LEU A 1 224 ? 6.633 5.095 -29.843 1.00 84.50 224 LEU A C 1
ATOM 1720 O O . LEU A 1 224 ? 5.987 5.343 -28.831 1.00 84.50 224 LEU A O 1
ATOM 1724 N N . ASP A 1 225 ? 7.097 6.048 -30.653 1.00 84.25 225 ASP A N 1
ATOM 1725 C CA . ASP A 1 225 ? 6.895 7.480 -30.398 1.00 84.25 225 ASP A CA 1
ATOM 1726 C C . ASP A 1 225 ? 5.402 7.828 -30.337 1.00 84.25 225 ASP A C 1
ATOM 1728 O O . ASP A 1 225 ? 4.968 8.479 -29.389 1.00 84.25 225 ASP A O 1
ATOM 1732 N N . SER A 1 226 ? 4.593 7.295 -31.264 1.00 83.69 226 SER A N 1
ATOM 1733 C CA . SER A 1 226 ? 3.139 7.516 -31.250 1.00 83.69 226 SER A CA 1
ATOM 1734 C C . SER A 1 226 ? 2.472 7.012 -29.965 1.00 83.69 226 SER A C 1
ATOM 1736 O O . SER A 1 226 ? 1.639 7.699 -29.390 1.00 83.69 226 SER A O 1
ATOM 1738 N N . HIS A 1 227 ? 2.890 5.849 -29.459 1.00 78.38 227 HIS A N 1
ATOM 1739 C CA . HIS A 1 227 ? 2.351 5.286 -28.224 1.00 78.38 227 HIS A CA 1
ATOM 1740 C C . HIS A 1 227 ? 2.896 5.952 -26.958 1.00 78.38 227 HIS A C 1
ATOM 1742 O O . HIS A 1 227 ? 2.241 5.900 -25.922 1.00 78.38 227 HIS A O 1
ATOM 1748 N N . LEU A 1 228 ? 4.098 6.529 -27.009 1.00 78.31 228 LEU A N 1
ATOM 1749 C CA . LEU A 1 228 ? 4.691 7.250 -25.885 1.00 78.31 228 LEU A CA 1
ATOM 1750 C C . LEU A 1 228 ? 4.115 8.658 -25.727 1.00 78.31 228 LEU A C 1
ATOM 1752 O O . LEU A 1 228 ? 4.136 9.174 -24.614 1.00 78.31 228 LEU A O 1
ATOM 1756 N N . ASP A 1 229 ? 3.639 9.277 -26.806 1.00 76.88 229 ASP A N 1
ATOM 1757 C CA . ASP A 1 229 ? 2.986 10.591 -26.766 1.00 76.88 229 ASP A CA 1
ATOM 1758 C C . ASP A 1 229 ? 1.536 10.522 -26.253 1.00 76.88 229 ASP A C 1
ATOM 1760 O O . ASP A 1 229 ? 1.024 11.515 -25.739 1.00 76.88 229 ASP A O 1
ATOM 1764 N N . ASP A 1 230 ? 0.924 9.335 -26.302 1.00 65.25 230 ASP A N 1
ATOM 1765 C CA . ASP A 1 230 ? -0.398 9.033 -25.734 1.00 65.25 230 ASP A CA 1
ATOM 1766 C C . ASP A 1 230 ? -0.361 8.648 -24.230 1.00 65.25 230 ASP A C 1
ATOM 1768 O O . ASP A 1 230 ? -1.411 8.377 -23.637 1.00 65.25 230 ASP A O 1
ATOM 1772 N N . LEU A 1 231 ? 0.832 8.586 -23.612 1.00 62.97 231 LEU A N 1
ATOM 1773 C CA . LEU A 1 231 ? 1.083 8.162 -22.219 1.00 62.97 231 LEU A CA 1
ATOM 1774 C C . LEU A 1 231 ? 1.456 9.323 -21.290 1.00 62.97 231 LEU A C 1
ATOM 1776 O O . LEU A 1 231 ? 0.961 9.310 -20.139 1.00 62.97 231 LEU A O 1
#

Sequence (231 aa):
MTLNSLIAAVAALQRLDGVAGVMLFKGRNTVHRQMPFSEGRALDLTDTLGQMLDGYRQVRRKIRQIYLEFDAGVLLVMVLDETVLVFLLTGRADADLAASAATVLLNDHASLLAGLSIEPGASTPRNEDGIEELVVTSPRRLQEMTDKAEVVVNNWGQVRKVIEGILGKVMGRAQVANLIDRTLQDGGIADPYRLNPLQVRKLAVSVIEHIPNVSKRRQLLTELDSHLDDL

Organism: NCBI:txid48467

Foldseek 3Di:
DDLVVLQVLQVVLCVAAQWLWKWKAFAQATSYTDHPDDPVVVSVVSVVVNVVQVVCVVPPDHDQWDWDDDPAFIWIWGDDPRMIMITTGGPPGDVVVSNVSVVVSCVVCVVVVVPDDNDYDPPDPPDPPPDPPPPVVPVVVVVVSCVSDPDAQDPLVVLLVLQLVLCCVVDPSVVSVVLLVVLCVVVVPPDPRRDDLVVSLVSSLVSLVPDPDPVSSVVSNVSSVVSSVVD

Secondary structure (DSSP, 8-state):
--HHHHHHHHHHHTTSTTEEEEEEEETTEEEEEE-SS-HHHHHHHHHHHHHHHHHHHTSSS---EEEEEETTEEEEEEEETTEEEEEEE-TTS-HHHHHHHHHHHHHHTHHHHHTS-SSTTS-----SS---------HHHHHHHHHHS-S---SHHHHHHHHHHHHTTTS-HHHHHHHHHHHHHHTT-S-GGGS-HHHHHHHHHHHHHT-S-HHHHHHHHHHHHHHHHT-

Radius of gyration: 22.26 Å; chains: 1; bounding box: 52×42×63 Å